Protein AF-A0A2A4XXM1-F1 (afdb_monomer_lite)

pLDDT: mean 84.95, std 14.77, range [42.22, 97.69]

Secondary structure (DSSP, 8-state):
--HHHHHHHHHHHHTTS-------HHHHHHHHHHHHGGG-SSHHHHHHHHHHHHHT--TTHHHHHHHHHTT-EEEETTT--EEEEEEETTEEEEEETTT--EEEEE-GGGEEE----HHHHHHHHHHHHHHHHT-SSHHHHHHHHHHHHHH--GGGHHHHHHHHHH---HHHHHHHHHHHHHHHHTS-S-HHHHHHHHHH-

Sequence (201 aa):
MSLFRNFLTIISMVLALFSAPSLSMADEAELTSLVADLNQKSFNKKGKAVDALVASGDPRVAVIISALSDSNLYIRKSDKKIFITQKGGDGLLLTDAVTGADAGTAAKKALTKIKTNNKLRRKLSAVLGKLTLLNEDDEIRLSAANAVLKSQDQSALETLEQALEQEQNPKIKTVMQTAMAALLVNSDRPIDDKLTALVVA

Structure (mmCIF, N/CA/C/O backbone):
data_AF-A0A2A4XXM1-F1
#
_entry.id   AF-A0A2A4XXM1-F1
#
loop_
_atom_site.group_PDB
_atom_site.id
_atom_site.type_symbol
_atom_site.label_atom_id
_atom_site.label_alt_id
_atom_site.label_comp_id
_atom_site.label_asym_id
_atom_site.label_entity_id
_atom_site.label_seq_id
_atom_site.pdbx_PDB_ins_code
_atom_site.Cartn_x
_atom_site.Cartn_y
_atom_site.Cartn_z
_atom_site.occupancy
_atom_site.B_iso_or_equiv
_atom_site.auth_seq_id
_atom_site.auth_comp_id
_atom_site.auth_asym_id
_atom_site.auth_atom_id
_atom_site.pdbx_PDB_model_num
ATOM 1 N N . MET A 1 1 ? -7.480 -63.119 -2.285 1.00 55.09 1 MET A N 1
ATOM 2 C CA . MET A 1 1 ? -6.578 -62.286 -1.450 1.00 55.09 1 MET A CA 1
ATOM 3 C C . MET A 1 1 ? -5.852 -61.155 -2.198 1.00 55.09 1 MET A C 1
ATOM 5 O O . MET A 1 1 ? -5.268 -60.316 -1.531 1.00 55.09 1 MET A O 1
ATOM 9 N N . SER A 1 2 ? -5.907 -61.056 -3.538 1.00 48.66 2 SER A N 1
ATOM 10 C CA . SER A 1 2 ? -5.292 -59.932 -4.284 1.00 48.66 2 SER A CA 1
ATOM 11 C C . SER A 1 2 ? -6.212 -58.703 -4.434 1.00 48.66 2 SER A C 1
ATOM 13 O O . SER A 1 2 ? -5.724 -57.579 -4.403 1.00 48.66 2 SER A O 1
ATOM 15 N N . LEU A 1 3 ? -7.538 -58.887 -4.487 1.00 51.59 3 LEU A N 1
ATOM 16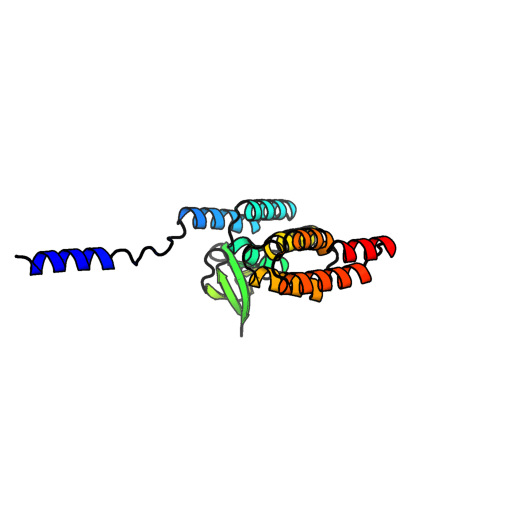 C CA . LEU A 1 3 ? -8.502 -57.782 -4.638 1.00 51.59 3 LEU A CA 1
ATOM 17 C C . LEU A 1 3 ? -8.590 -56.874 -3.394 1.00 51.59 3 LEU A C 1
ATOM 19 O O . LEU A 1 3 ? -8.739 -55.664 -3.520 1.00 51.59 3 LEU A O 1
ATOM 23 N N . PHE A 1 4 ? -8.401 -57.433 -2.194 1.00 49.97 4 PHE A N 1
ATOM 24 C CA . PHE A 1 4 ? -8.408 -56.674 -0.933 1.00 49.97 4 PHE A CA 1
ATOM 25 C C . PHE A 1 4 ? -7.146 -55.807 -0.754 1.00 49.97 4 PHE A C 1
ATOM 27 O O . PHE A 1 4 ? -7.184 -54.765 -0.107 1.00 49.97 4 PHE A O 1
ATOM 34 N N . ARG A 1 5 ? -6.026 -56.209 -1.374 1.00 49.88 5 ARG A N 1
ATOM 35 C CA . ARG A 1 5 ? -4.742 -55.489 -1.322 1.00 49.88 5 ARG A CA 1
ATOM 36 C C . ARG A 1 5 ? -4.709 -54.289 -2.277 1.00 49.88 5 ARG A C 1
ATOM 38 O O . ARG A 1 5 ? -4.091 -53.273 -1.965 1.00 49.88 5 ARG A O 1
ATOM 45 N N . ASN A 1 6 ? -5.445 -54.380 -3.385 1.00 46.59 6 ASN A N 1
ATOM 46 C CA . ASN A 1 6 ? -5.647 -53.272 -4.322 1.00 46.59 6 ASN A CA 1
ATOM 47 C C . ASN A 1 6 ? -6.665 -52.244 -3.796 1.00 46.59 6 ASN A C 1
ATOM 49 O O . ASN A 1 6 ? -6.561 -51.062 -4.101 1.00 46.59 6 ASN A O 1
ATOM 53 N N . PHE A 1 7 ? -7.615 -52.664 -2.954 1.00 48.59 7 PHE A N 1
ATOM 54 C CA . PHE A 1 7 ? -8.561 -51.743 -2.315 1.00 48.59 7 PHE A CA 1
ATOM 55 C C . PHE A 1 7 ? -7.890 -50.881 -1.228 1.00 48.59 7 PHE A C 1
ATOM 57 O O . PHE A 1 7 ? -8.177 -49.693 -1.105 1.00 48.59 7 PHE A O 1
ATOM 64 N N . LEU A 1 8 ? -6.924 -51.449 -0.495 1.00 47.50 8 LEU A N 1
ATOM 65 C CA . LEU A 1 8 ? -6.172 -50.735 0.545 1.00 47.50 8 LEU A CA 1
ATOM 66 C C . LEU A 1 8 ? -5.188 -49.692 -0.025 1.00 47.50 8 LEU A C 1
ATOM 68 O O . LEU A 1 8 ? -4.912 -48.682 0.617 1.00 47.50 8 LEU A O 1
ATOM 72 N N . THR A 1 9 ? -4.684 -49.903 -1.244 1.00 51.34 9 THR A N 1
ATOM 73 C CA . THR A 1 9 ? -3.755 -48.976 -1.918 1.00 51.34 9 THR A CA 1
ATOM 74 C C . THR A 1 9 ? -4.467 -47.775 -2.547 1.00 51.34 9 THR A C 1
ATOM 76 O O . THR A 1 9 ? -3.906 -46.683 -2.556 1.00 51.34 9 THR A O 1
ATOM 79 N N . ILE A 1 10 ? -5.725 -47.922 -2.976 1.00 51.53 10 ILE A N 1
ATOM 80 C CA . ILE A 1 10 ? -6.521 -46.809 -3.529 1.00 51.53 10 ILE A CA 1
ATOM 81 C C . ILE A 1 10 ? -6.976 -45.838 -2.422 1.00 51.53 10 ILE A C 1
ATOM 83 O O . ILE A 1 10 ? -6.979 -44.627 -2.634 1.00 51.53 10 ILE A O 1
ATOM 87 N N . ILE A 1 11 ? -7.258 -46.328 -1.208 1.00 52.44 11 ILE A N 1
ATOM 88 C CA . ILE A 1 11 ? -7.611 -45.467 -0.060 1.00 52.44 11 ILE A CA 1
ATOM 89 C C . ILE A 1 11 ? -6.413 -44.611 0.399 1.00 52.44 11 ILE A C 1
ATOM 91 O O . ILE A 1 11 ? -6.597 -43.470 0.821 1.00 52.44 11 ILE A O 1
ATOM 95 N N . SER A 1 12 ? -5.179 -45.101 0.236 1.00 48.91 12 SER A N 1
ATOM 96 C CA . SER A 1 12 ? -3.961 -44.344 0.567 1.00 48.91 12 SER A CA 1
ATOM 97 C C . SER A 1 12 ? -3.641 -43.211 -0.420 1.00 48.91 12 SER A C 1
ATOM 99 O O . SER A 1 12 ? -2.870 -42.321 -0.071 1.00 48.91 12 SER A O 1
ATOM 101 N N . MET A 1 13 ? -4.204 -43.221 -1.634 1.00 45.97 13 MET A N 1
ATOM 102 C CA . MET A 1 13 ? -3.907 -42.221 -2.671 1.00 45.97 13 MET A CA 1
ATOM 103 C C . MET A 1 13 ? -4.911 -41.055 -2.689 1.00 45.97 13 MET A C 1
ATOM 105 O O . MET A 1 13 ? -4.597 -39.982 -3.196 1.00 45.97 13 MET A O 1
ATOM 109 N N . VAL A 1 14 ? -6.088 -41.221 -2.076 1.00 50.56 14 VAL A N 1
ATOM 110 C CA . VAL A 1 14 ? -7.106 -40.155 -1.967 1.00 50.56 14 VAL A CA 1
ATOM 111 C C . VAL A 1 14 ? -6.872 -39.255 -0.743 1.00 50.56 14 VAL A C 1
ATOM 113 O O . VAL A 1 14 ? -7.295 -38.102 -0.736 1.00 50.56 14 VAL A O 1
ATOM 116 N N . LEU A 1 15 ? -6.123 -39.719 0.265 1.00 46.97 15 LEU A N 1
ATOM 117 C CA . LEU A 1 15 ? -5.823 -38.926 1.467 1.00 46.97 15 LEU A CA 1
ATOM 118 C C . LEU A 1 15 ? -4.660 -37.926 1.294 1.00 46.97 15 LEU A C 1
ATOM 120 O O . LEU A 1 15 ? -4.412 -37.122 2.186 1.00 46.97 15 LEU A O 1
ATOM 124 N N . ALA A 1 16 ? -3.969 -37.943 0.150 1.00 47.78 16 ALA A N 1
ATOM 125 C CA . ALA A 1 16 ? -2.851 -37.040 -0.145 1.00 47.78 16 ALA A CA 1
ATOM 126 C C . ALA A 1 16 ? -3.262 -35.747 -0.883 1.00 47.78 16 ALA A C 1
ATOM 128 O O . ALA A 1 16 ? -2.411 -34.898 -1.131 1.00 47.78 16 ALA A O 1
ATOM 129 N N . LEU A 1 17 ? -4.545 -35.570 -1.233 1.00 46.97 17 LEU A N 1
ATOM 130 C CA . LEU A 1 17 ? -5.024 -34.397 -1.987 1.00 46.97 17 LEU A CA 1
ATOM 131 C C . LEU A 1 17 ? -5.672 -33.292 -1.128 1.00 46.97 17 LEU A C 1
ATOM 133 O O . LEU A 1 17 ? -6.162 -32.311 -1.676 1.00 46.97 17 LEU A O 1
ATOM 137 N N . PHE A 1 18 ? -5.639 -33.404 0.204 1.00 45.56 18 PHE A N 1
ATOM 138 C CA . PHE A 1 18 ? -6.144 -32.368 1.121 1.00 45.56 18 PHE A CA 1
ATOM 139 C C . PHE A 1 18 ? -5.046 -31.683 1.948 1.00 45.56 18 PHE A C 1
ATOM 141 O O . PHE A 1 18 ? -5.310 -31.145 3.020 1.00 45.56 18 PHE A O 1
ATOM 148 N N . SER A 1 19 ? -3.815 -31.621 1.438 1.00 42.22 19 SER A N 1
ATOM 149 C CA . SER A 1 19 ? -2.849 -30.621 1.905 1.00 42.22 19 SER A CA 1
ATOM 150 C C . SER A 1 19 ? -3.171 -29.275 1.257 1.00 42.22 19 SER A C 1
ATOM 152 O O . SER A 1 19 ? -2.446 -28.793 0.391 1.00 42.22 19 SER A O 1
ATOM 154 N N . ALA A 1 20 ? -4.287 -28.665 1.663 1.00 49.38 20 ALA A N 1
ATOM 155 C CA . ALA A 1 20 ? -4.403 -27.219 1.536 1.00 49.38 20 ALA A CA 1
ATOM 156 C C . ALA A 1 20 ? -3.233 -26.607 2.328 1.00 49.38 20 ALA A C 1
ATOM 158 O O . ALA A 1 20 ? -2.938 -27.109 3.418 1.00 49.38 20 ALA A O 1
ATOM 159 N N . PRO A 1 21 ? -2.547 -25.571 1.818 1.00 46.44 21 PRO A N 1
ATOM 160 C CA . PRO A 1 21 ? -1.566 -24.853 2.612 1.00 46.44 21 PRO A CA 1
ATOM 161 C C . PRO A 1 21 ? -2.308 -24.280 3.818 1.00 46.44 21 PRO A C 1
ATOM 163 O O . PRO A 1 21 ? -3.069 -23.320 3.709 1.00 46.44 21 PRO A O 1
ATOM 166 N N . SER A 1 22 ? -2.147 -24.920 4.971 1.00 47.81 22 SER A N 1
ATOM 167 C CA . SER A 1 22 ? -2.540 -24.348 6.242 1.00 47.81 22 SER A CA 1
ATOM 168 C C . SER A 1 22 ? -1.630 -23.145 6.445 1.00 47.81 22 SER A C 1
ATOM 170 O O . SER A 1 22 ? -0.495 -23.312 6.891 1.00 47.81 22 SER A O 1
ATOM 172 N N . LEU A 1 23 ? -2.104 -21.955 6.060 1.00 55.12 23 LEU A N 1
ATOM 173 C CA . LEU A 1 23 ? -1.562 -20.702 6.578 1.00 55.12 23 LEU A CA 1
ATOM 174 C C . LEU A 1 23 ? -1.447 -20.889 8.089 1.00 55.12 23 LEU A C 1
ATOM 176 O O . LEU A 1 23 ? -2.423 -21.250 8.754 1.00 55.12 23 LEU A O 1
ATOM 180 N N . SER A 1 24 ? -0.222 -20.794 8.595 1.00 62.88 24 SER A N 1
ATOM 181 C CA . SER A 1 24 ? 0.064 -21.145 9.974 1.00 62.88 24 SER A CA 1
ATOM 182 C C . SER A 1 24 ? -0.752 -20.214 10.875 1.00 62.88 24 SER A C 1
ATOM 184 O O . SER A 1 24 ? -0.781 -18.998 10.681 1.00 62.88 24 SER A O 1
ATOM 186 N N . MET A 1 25 ? -1.439 -20.770 11.878 1.00 66.50 25 MET A N 1
ATOM 187 C CA . MET A 1 25 ? -2.157 -19.961 12.874 1.00 66.50 25 MET A CA 1
ATOM 188 C C . MET A 1 25 ? -1.213 -18.982 13.597 1.00 66.50 25 MET A C 1
ATOM 190 O O . MET A 1 25 ? -1.669 -17.968 14.124 1.00 66.50 25 MET A O 1
ATOM 194 N N . ALA A 1 26 ? 0.096 -19.270 13.619 1.00 68.44 26 ALA A N 1
ATOM 195 C CA . ALA A 1 26 ? 1.104 -18.375 14.174 1.00 68.44 26 ALA A CA 1
ATOM 196 C C . ALA A 1 26 ? 1.321 -17.134 13.288 1.00 68.44 26 ALA A C 1
ATOM 198 O O . ALA A 1 26 ? 1.404 -16.031 13.825 1.00 68.44 26 ALA A O 1
ATOM 199 N N . ASP A 1 27 ? 1.298 -17.287 11.962 1.00 79.88 27 ASP A N 1
ATOM 200 C CA . ASP A 1 27 ? 1.501 -16.188 11.005 1.00 79.88 27 ASP A CA 1
ATOM 201 C C . ASP A 1 27 ? 0.327 -15.197 11.069 1.00 79.88 27 ASP A C 1
ATOM 203 O O . ASP A 1 27 ? 0.498 -13.979 11.024 1.00 79.88 27 ASP A O 1
ATOM 207 N N . GLU A 1 28 ? -0.898 -15.709 11.236 1.00 86.38 28 GLU A N 1
ATOM 208 C CA . GLU A 1 28 ? -2.083 -14.870 11.429 1.00 86.38 28 GLU A CA 1
ATOM 209 C C . GLU A 1 28 ? -2.056 -14.126 12.770 1.00 86.38 28 GLU A C 1
ATOM 211 O O . GLU A 1 28 ? -2.404 -12.943 12.827 1.00 86.38 28 GLU A O 1
ATOM 216 N N . ALA A 1 29 ? -1.633 -14.787 13.852 1.00 88.56 29 ALA A N 1
ATOM 217 C CA . ALA A 1 29 ? -1.521 -14.158 15.165 1.00 88.56 29 ALA A CA 1
ATOM 218 C C . ALA A 1 29 ? -0.471 -13.034 15.169 1.00 88.56 29 ALA A C 1
ATOM 220 O O . ALA A 1 29 ? -0.719 -11.954 15.718 1.00 88.56 29 ALA A O 1
ATOM 221 N N . GLU A 1 30 ? 0.668 -13.256 14.512 1.00 91.06 30 GLU A N 1
ATOM 222 C CA . GLU A 1 30 ? 1.707 -12.244 14.337 1.00 91.06 30 GLU A CA 1
ATOM 223 C C . GLU A 1 30 ? 1.200 -11.061 13.505 1.00 91.06 30 GLU A C 1
ATOM 225 O O . GLU A 1 30 ? 1.258 -9.917 13.970 1.00 91.06 30 GLU A O 1
ATOM 230 N N . LEU A 1 31 ? 0.610 -11.317 12.329 1.00 92.94 31 LEU A N 1
ATOM 231 C CA . LEU A 1 31 ? 0.041 -10.253 11.498 1.00 92.94 31 LEU A CA 1
ATOM 232 C C . LEU A 1 31 ? -1.045 -9.476 12.251 1.00 92.94 31 LEU A C 1
ATOM 234 O O . LEU A 1 31 ? -1.090 -8.249 12.174 1.00 92.94 31 LEU A O 1
ATOM 238 N N . THR A 1 32 ? -1.891 -10.158 13.025 1.00 93.75 32 THR A N 1
ATOM 239 C CA . THR A 1 32 ? -2.914 -9.514 13.863 1.00 93.75 32 THR A CA 1
ATOM 240 C C . THR A 1 32 ? -2.289 -8.526 14.841 1.00 93.75 32 THR A C 1
ATOM 242 O O . THR A 1 32 ? -2.775 -7.399 14.975 1.00 93.75 32 THR A O 1
ATOM 245 N N . SER A 1 33 ? -1.195 -8.920 15.498 1.00 93.44 33 SER A N 1
ATOM 246 C CA . SER A 1 33 ? -0.460 -8.047 16.414 1.00 93.44 33 SER A CA 1
ATOM 247 C C . SER A 1 33 ? 0.125 -6.832 15.686 1.00 93.44 33 SER A C 1
ATOM 249 O O . SER A 1 33 ? -0.059 -5.697 16.129 1.00 93.44 33 SER A O 1
ATOM 251 N N . LEU A 1 34 ? 0.769 -7.043 14.534 1.00 94.50 34 LEU A N 1
ATOM 252 C CA . LEU A 1 34 ? 1.363 -5.966 13.734 1.00 94.50 34 LEU A CA 1
ATOM 253 C C . LEU A 1 34 ? 0.310 -4.986 13.194 1.00 94.50 34 LEU A C 1
ATOM 255 O O . LEU A 1 34 ? 0.500 -3.767 13.224 1.00 94.50 34 LEU A O 1
ATOM 259 N N . VAL A 1 35 ? -0.834 -5.495 12.734 1.00 95.31 35 VAL A N 1
ATOM 260 C CA . VAL A 1 35 ? -1.949 -4.673 12.250 1.00 95.31 35 VAL A CA 1
ATOM 261 C C . VAL A 1 35 ? -2.546 -3.855 13.392 1.00 95.31 35 VAL A C 1
ATOM 263 O O . VAL A 1 35 ? -2.824 -2.667 13.207 1.00 95.31 35 VAL A O 1
ATOM 266 N N . ALA A 1 36 ? -2.687 -4.430 14.591 1.00 94.25 36 ALA A N 1
ATOM 267 C CA . ALA A 1 36 ? -3.183 -3.713 15.767 1.00 94.25 36 ALA A CA 1
ATOM 268 C C . ALA A 1 36 ? -2.328 -2.478 16.116 1.00 94.25 36 ALA A C 1
ATOM 270 O O . ALA A 1 36 ? -2.870 -1.445 16.534 1.00 94.25 36 ALA A O 1
ATOM 271 N N . ASP A 1 37 ? -1.019 -2.519 15.850 1.00 94.81 37 ASP A N 1
ATOM 272 C CA . ASP A 1 37 ? -0.103 -1.390 16.045 1.00 94.81 37 ASP A CA 1
ATOM 273 C C . ASP A 1 37 ? -0.330 -0.205 15.085 1.00 94.81 37 ASP A C 1
ATOM 275 O O . ASP A 1 37 ? 0.201 0.894 15.284 1.00 94.81 37 ASP A O 1
ATOM 279 N N . LEU A 1 38 ? -1.217 -0.325 14.095 1.00 94.25 38 LEU A N 1
ATOM 280 C CA . LEU A 1 38 ? -1.683 0.832 13.321 1.00 94.25 38 LEU A CA 1
ATOM 281 C C . LEU A 1 38 ? -2.617 1.755 14.132 1.00 94.25 38 LEU A C 1
ATOM 283 O O . LEU A 1 38 ? -2.801 2.929 13.779 1.00 94.25 38 LEU A O 1
ATOM 287 N N . ASN A 1 39 ? -3.160 1.284 15.262 1.00 92.56 39 ASN A N 1
ATOM 288 C CA . ASN A 1 39 ? -4.011 2.056 16.178 1.00 92.56 39 ASN A CA 1
ATOM 289 C C . ASN A 1 39 ? -3.224 2.954 17.163 1.00 92.56 39 ASN A C 1
ATOM 291 O O . ASN A 1 39 ? -3.731 3.413 18.188 1.00 92.56 39 ASN A O 1
ATOM 295 N N . GLN A 1 40 ? -1.957 3.246 16.885 1.00 93.12 40 GLN A N 1
ATOM 296 C CA . GLN A 1 40 ? -1.158 4.085 17.777 1.00 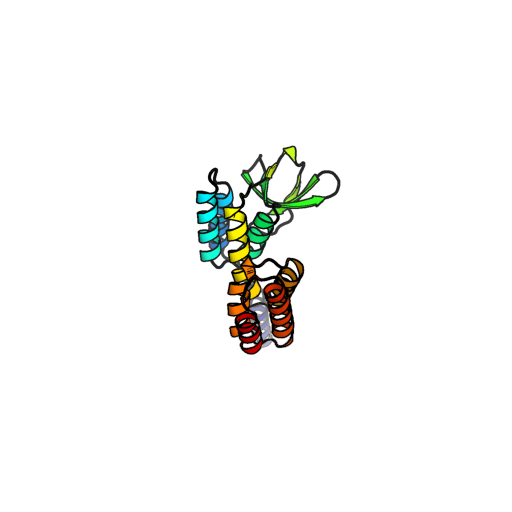93.12 40 GLN A CA 1
ATOM 297 C C . GLN A 1 40 ? -1.606 5.556 17.734 1.00 93.12 40 GLN A C 1
ATOM 299 O O . GLN A 1 40 ? -1.954 6.098 16.685 1.00 93.12 40 GLN A O 1
ATOM 304 N N . LYS A 1 41 ? -1.554 6.259 18.874 1.00 89.56 41 LYS A N 1
ATOM 305 C CA . LYS A 1 41 ? -1.962 7.681 18.948 1.00 89.56 41 LYS A CA 1
ATOM 306 C C . LYS A 1 41 ? -1.051 8.610 18.137 1.00 89.56 41 LYS A C 1
ATOM 308 O O . LYS A 1 41 ? -1.515 9.597 17.575 1.00 89.56 41 LYS A O 1
ATOM 313 N N . SER A 1 42 ? 0.246 8.307 18.090 1.00 95.06 42 SER A N 1
ATOM 314 C CA . SER A 1 42 ? 1.254 9.131 17.414 1.00 95.06 42 SER A CA 1
ATOM 315 C C . SER A 1 42 ? 1.506 8.651 15.988 1.00 95.06 42 SER A C 1
ATOM 317 O O . SER A 1 42 ? 1.741 7.465 15.764 1.00 95.06 42 SER A O 1
ATOM 319 N N . PHE A 1 43 ? 1.561 9.584 15.033 1.00 94.50 43 PHE A N 1
ATOM 320 C CA . PHE A 1 43 ? 1.920 9.285 13.643 1.00 94.50 43 PHE A CA 1
ATOM 321 C C . PHE A 1 43 ? 3.334 8.705 13.501 1.00 94.50 43 PHE A C 1
ATOM 323 O O . PHE A 1 43 ? 3.556 7.883 12.619 1.00 94.50 43 PHE A O 1
ATOM 330 N N . ASN A 1 44 ? 4.270 9.067 14.388 1.00 93.94 44 ASN A N 1
ATOM 331 C CA . ASN A 1 44 ? 5.611 8.472 14.390 1.00 93.94 44 ASN A CA 1
ATOM 332 C C . ASN A 1 44 ? 5.560 6.991 14.788 1.00 93.94 44 ASN A C 1
ATOM 334 O O . ASN A 1 44 ? 6.243 6.175 14.179 1.00 93.94 44 ASN A O 1
ATOM 338 N N . LYS A 1 45 ? 4.722 6.630 15.772 1.00 95.81 45 LYS A N 1
ATOM 339 C CA . LYS A 1 45 ? 4.528 5.228 16.172 1.00 95.81 45 LYS A CA 1
ATOM 340 C C . LYS A 1 45 ? 3.845 4.418 15.070 1.00 95.81 45 LYS A C 1
ATOM 342 O O . LYS A 1 45 ? 4.320 3.338 14.756 1.00 95.81 45 LYS A O 1
ATOM 347 N N . LYS A 1 46 ? 2.823 4.977 14.408 1.00 95.75 46 LYS A N 1
ATOM 348 C CA . LYS A 1 46 ? 2.227 4.350 13.214 1.00 95.75 46 LYS A CA 1
ATOM 349 C C . LYS A 1 46 ? 3.250 4.144 12.103 1.00 95.75 46 LYS A C 1
ATOM 351 O O . LYS A 1 46 ? 3.251 3.108 11.463 1.00 95.75 46 LYS A O 1
ATOM 356 N N . GLY A 1 47 ? 4.144 5.112 11.897 1.00 94.94 47 GLY A N 1
ATOM 357 C CA . GLY A 1 47 ? 5.236 4.979 10.938 1.00 94.94 47 GLY A CA 1
ATOM 358 C C . GLY A 1 47 ? 6.154 3.792 11.236 1.00 94.94 47 GLY A C 1
ATOM 359 O O . GLY A 1 47 ? 6.583 3.150 10.289 1.00 94.94 47 GLY A O 1
ATOM 360 N N . LYS A 1 48 ? 6.421 3.486 12.514 1.00 95.81 48 LYS A N 1
ATOM 361 C CA . LYS A 1 48 ? 7.175 2.286 12.920 1.00 95.81 48 LYS A CA 1
ATOM 362 C C . LYS A 1 48 ? 6.364 0.999 12.747 1.00 95.81 48 LYS A C 1
ATOM 364 O O . LYS A 1 48 ? 6.921 -0.007 12.340 1.00 95.81 48 LYS A O 1
ATOM 369 N N . ALA A 1 49 ? 5.059 1.041 13.016 1.00 95.88 49 ALA A N 1
ATOM 370 C CA . ALA A 1 49 ? 4.167 -0.093 12.772 1.00 95.88 49 ALA A CA 1
ATOM 371 C C . ALA A 1 49 ? 4.118 -0.466 11.281 1.00 95.88 49 ALA A C 1
ATOM 373 O O . ALA A 1 49 ? 4.152 -1.638 10.936 1.00 95.88 49 ALA A O 1
ATOM 374 N N . VAL A 1 50 ? 4.122 0.536 10.393 1.00 95.56 50 VAL A N 1
ATOM 375 C CA . VAL A 1 50 ? 4.253 0.320 8.944 1.00 95.56 50 VAL A CA 1
ATOM 376 C C . VAL A 1 50 ? 5.581 -0.358 8.604 1.00 95.56 50 VAL A C 1
ATOM 378 O O . VAL A 1 50 ? 5.573 -1.291 7.817 1.00 95.56 50 VAL A O 1
ATOM 381 N N . ASP A 1 51 ? 6.702 0.058 9.206 1.00 94.44 51 ASP A N 1
ATOM 382 C CA . ASP A 1 51 ? 7.996 -0.606 8.965 1.00 94.44 51 ASP A CA 1
ATOM 383 C C . ASP A 1 51 ? 7.967 -2.074 9.393 1.00 94.44 51 ASP A C 1
ATOM 385 O O . ASP A 1 51 ? 8.445 -2.933 8.662 1.00 94.44 51 ASP A O 1
ATOM 389 N N . ALA A 1 52 ? 7.381 -2.360 10.558 1.00 95.38 52 ALA A N 1
ATOM 390 C CA . ALA A 1 52 ? 7.270 -3.718 11.077 1.00 95.38 52 ALA A CA 1
ATOM 391 C C . ALA A 1 52 ? 6.371 -4.602 10.196 1.00 95.38 52 ALA A C 1
ATOM 393 O O . ALA A 1 52 ? 6.727 -5.741 9.921 1.00 95.38 52 ALA A O 1
ATOM 394 N N . LEU A 1 53 ? 5.253 -4.061 9.696 1.00 94.81 53 LEU A N 1
ATOM 395 C CA . LEU A 1 53 ? 4.398 -4.749 8.725 1.00 94.81 53 LEU A CA 1
ATOM 396 C C . LEU A 1 53 ? 5.149 -5.063 7.430 1.00 94.81 53 LEU A C 1
ATOM 398 O O . LEU A 1 53 ? 5.057 -6.166 6.920 1.00 94.81 53 LEU A O 1
ATOM 402 N N . VAL A 1 54 ? 5.914 -4.116 6.889 1.00 91.31 54 VAL A N 1
ATOM 403 C CA . VAL A 1 54 ? 6.696 -4.362 5.666 1.00 91.31 54 VAL A CA 1
ATOM 404 C C . VAL A 1 54 ? 7.775 -5.414 5.905 1.00 91.31 54 VAL A C 1
ATOM 406 O O . VAL A 1 54 ? 8.007 -6.261 5.048 1.00 91.31 54 VAL A O 1
ATOM 409 N N . ALA A 1 55 ? 8.423 -5.371 7.069 1.00 90.75 55 ALA A N 1
ATOM 410 C CA . ALA A 1 55 ? 9.475 -6.308 7.436 1.00 90.75 55 ALA A CA 1
ATOM 411 C C . ALA A 1 55 ? 8.970 -7.743 7.646 1.00 90.75 55 ALA A C 1
ATOM 413 O O . ALA A 1 55 ? 9.779 -8.662 7.546 1.00 90.75 55 ALA A O 1
ATOM 414 N N . SER A 1 56 ? 7.672 -7.952 7.905 1.00 90.69 56 SER A N 1
ATOM 415 C CA . SER A 1 56 ? 7.115 -9.305 8.026 1.00 90.69 56 SER A CA 1
ATOM 416 C C . SER A 1 56 ? 7.079 -10.052 6.692 1.00 90.69 56 SER A C 1
ATOM 418 O O . SER A 1 56 ? 6.986 -11.274 6.686 1.00 90.69 56 SER A O 1
ATOM 420 N N . GLY A 1 57 ? 7.127 -9.333 5.563 1.00 85.44 57 GLY A N 1
ATOM 421 C CA . GLY A 1 57 ? 7.051 -9.927 4.227 1.00 85.44 57 GLY A CA 1
ATOM 422 C C . GLY A 1 57 ? 5.698 -10.567 3.898 1.00 85.44 57 GLY A C 1
ATOM 423 O O . GLY A 1 57 ? 5.580 -11.236 2.876 1.00 85.44 57 GLY A O 1
ATOM 424 N N . ASP A 1 58 ? 4.673 -10.372 4.735 1.00 88.31 58 ASP A N 1
ATOM 425 C CA . ASP A 1 58 ? 3.365 -10.987 4.516 1.00 88.31 58 ASP A CA 1
ATOM 426 C C . ASP A 1 58 ? 2.679 -10.357 3.285 1.00 88.31 58 ASP A C 1
ATOM 428 O O . ASP A 1 58 ? 2.528 -9.130 3.221 1.00 88.31 58 ASP A O 1
ATOM 432 N N . PRO A 1 59 ? 2.218 -11.159 2.306 1.00 84.00 59 PRO A N 1
ATOM 433 C CA . PRO A 1 59 ? 1.642 -10.646 1.062 1.00 84.00 59 PRO A CA 1
ATOM 434 C C . PRO A 1 59 ? 0.386 -9.786 1.280 1.00 84.00 59 PRO A C 1
ATOM 436 O O . PRO A 1 59 ? 0.077 -8.910 0.469 1.00 84.00 59 PRO A O 1
ATOM 439 N N . ARG A 1 60 ? -0.328 -9.962 2.400 1.00 88.50 60 ARG A N 1
ATOM 440 C CA . ARG A 1 60 ? -1.526 -9.178 2.751 1.00 88.50 60 ARG A CA 1
ATOM 441 C C . ARG A 1 60 ? -1.191 -7.737 3.135 1.00 88.50 60 ARG A C 1
ATOM 443 O O . ARG A 1 60 ? -2.060 -6.861 3.075 1.00 88.50 60 ARG A O 1
ATOM 450 N N . VAL A 1 61 ? 0.062 -7.455 3.499 1.00 92.31 61 VAL A N 1
ATOM 451 C CA . VAL A 1 61 ? 0.511 -6.127 3.943 1.00 92.31 61 VAL A CA 1
ATOM 452 C C . VAL A 1 61 ? 0.278 -5.075 2.866 1.00 92.31 61 VAL A C 1
ATOM 454 O O . VAL A 1 61 ? -0.180 -3.981 3.192 1.00 92.31 61 VAL A O 1
ATOM 457 N N . ALA A 1 62 ? 0.504 -5.391 1.588 1.00 89.56 62 ALA A N 1
ATOM 458 C CA . ALA A 1 62 ? 0.284 -4.442 0.495 1.00 89.56 62 ALA A CA 1
ATOM 459 C C . ALA A 1 62 ? -1.160 -3.905 0.481 1.00 89.56 62 ALA A C 1
ATOM 461 O O . ALA A 1 62 ? -1.380 -2.693 0.409 1.00 89.56 62 ALA A O 1
ATOM 462 N N . VAL A 1 63 ? -2.144 -4.793 0.655 1.00 90.88 63 VAL A N 1
ATOM 463 C CA . VAL A 1 63 ? -3.572 -4.440 0.699 1.00 90.88 63 VAL A CA 1
ATOM 464 C C . VAL A 1 63 ? -3.892 -3.581 1.929 1.00 90.88 63 VAL A C 1
ATOM 466 O O . VAL A 1 63 ? -4.590 -2.571 1.822 1.00 90.88 63 VAL A O 1
ATOM 469 N N . ILE A 1 64 ? -3.332 -3.921 3.094 1.00 94.88 64 ILE A N 1
ATOM 470 C CA . ILE A 1 64 ? -3.526 -3.159 4.339 1.00 94.88 64 ILE A CA 1
ATOM 471 C C . ILE A 1 64 ? -2.937 -1.744 4.225 1.00 94.88 64 ILE A C 1
ATOM 473 O O . ILE A 1 64 ? -3.593 -0.758 4.580 1.00 94.88 64 ILE A O 1
ATOM 477 N N . ILE A 1 65 ? -1.701 -1.621 3.731 1.00 94.19 65 ILE A N 1
ATOM 478 C CA . ILE A 1 65 ? -1.019 -0.332 3.563 1.00 94.19 65 ILE A CA 1
ATOM 479 C C . ILE A 1 65 ? -1.740 0.521 2.510 1.00 94.19 65 ILE A C 1
ATOM 481 O O . ILE A 1 65 ? -1.903 1.725 2.727 1.00 94.19 65 ILE A O 1
ATOM 485 N N . SER A 1 66 ? -2.245 -0.088 1.431 1.00 91.06 66 SER A N 1
ATOM 486 C CA . SER A 1 66 ? -3.056 0.589 0.409 1.00 91.06 66 SER A CA 1
ATOM 487 C C . SER A 1 66 ? -4.326 1.160 1.031 1.00 91.06 66 SER A C 1
ATOM 489 O O . SER A 1 66 ? -4.550 2.369 0.970 1.00 91.06 66 SER A O 1
ATOM 491 N N . ALA A 1 67 ? -5.082 0.348 1.771 1.00 94.06 67 ALA A N 1
ATOM 492 C CA . ALA A 1 67 ? -6.285 0.810 2.453 1.00 94.06 67 ALA A CA 1
ATOM 493 C C . ALA A 1 67 ? -6.005 1.907 3.501 1.00 94.06 67 ALA A C 1
ATOM 495 O O . ALA A 1 67 ? -6.833 2.799 3.713 1.00 94.06 67 ALA A O 1
ATOM 496 N N . LEU A 1 68 ? -4.842 1.889 4.160 1.00 95.19 68 LEU A N 1
ATOM 497 C CA . LEU A 1 68 ? -4.424 2.966 5.060 1.00 95.19 68 LEU A CA 1
ATOM 498 C C . LEU A 1 68 ? -4.084 4.259 4.301 1.00 95.19 68 LEU A C 1
ATOM 500 O O . LEU A 1 68 ? -4.467 5.346 4.753 1.00 95.19 68 LEU A O 1
ATOM 504 N N . SER A 1 69 ? -3.394 4.148 3.163 1.00 90.69 69 SER A N 1
ATOM 505 C CA . SER A 1 69 ? -3.075 5.271 2.272 1.00 90.69 69 SER A CA 1
ATOM 506 C C . SER A 1 69 ? -4.352 5.937 1.759 1.00 90.69 69 SER A C 1
ATOM 508 O O . SER A 1 69 ? -4.557 7.140 1.961 1.00 90.69 69 SER A O 1
ATOM 510 N N . ASP A 1 70 ? -5.287 5.114 1.280 1.00 89.81 70 ASP A N 1
ATOM 511 C CA . ASP A 1 70 ? -6.594 5.510 0.748 1.00 89.81 70 ASP A CA 1
ATOM 512 C C . ASP A 1 70 ? -7.589 5.910 1.829 1.00 89.81 70 ASP A C 1
ATOM 514 O O . ASP A 1 70 ? -8.733 6.277 1.553 1.00 89.81 70 ASP A O 1
ATOM 518 N N . SER A 1 71 ? -7.156 5.935 3.094 1.00 93.75 71 SER A N 1
ATOM 519 C CA . SER A 1 71 ? -7.975 6.468 4.171 1.00 93.75 71 SER A CA 1
ATOM 520 C C . SER A 1 71 ? -9.242 5.621 4.420 1.00 93.75 71 SER A C 1
ATOM 522 O O . SER A 1 71 ? -10.251 6.131 4.931 1.00 93.75 71 SER A O 1
ATOM 524 N N . ASN A 1 72 ? -9.144 4.329 4.101 1.00 95.88 72 ASN A N 1
ATOM 525 C CA . ASN A 1 72 ? -10.187 3.309 4.149 1.00 95.88 72 ASN A CA 1
ATOM 526 C C . ASN A 1 72 ? -10.007 2.308 5.302 1.00 95.88 72 ASN A C 1
ATOM 528 O O . ASN A 1 72 ? -10.860 1.442 5.472 1.00 95.88 72 ASN A O 1
ATOM 532 N N . LEU A 1 73 ? -8.965 2.447 6.132 1.00 96.81 73 LEU A N 1
ATOM 533 C CA . LEU A 1 73 ? -8.782 1.645 7.348 1.00 96.81 73 LEU A CA 1
ATOM 534 C C . LEU A 1 73 ? -9.544 2.231 8.551 1.00 96.81 73 LEU A C 1
ATOM 536 O O . LEU A 1 73 ? -9.359 3.398 8.929 1.00 96.81 73 LEU A O 1
ATOM 540 N N . TYR A 1 74 ? -10.377 1.410 9.190 1.00 97.31 74 TYR A N 1
ATOM 541 C CA . TYR A 1 74 ? -11.195 1.792 10.343 1.00 97.31 74 TYR A CA 1
ATOM 542 C C . TYR A 1 74 ? -11.117 0.760 11.459 1.00 97.31 74 TYR A C 1
ATOM 544 O O . TYR A 1 74 ? -10.873 -0.415 11.237 1.00 97.31 74 TYR A O 1
ATOM 552 N N . ILE A 1 75 ? -11.384 1.222 12.675 1.00 96.94 75 ILE A N 1
ATOM 553 C CA . ILE A 1 75 ? -11.426 0.411 13.885 1.00 96.94 75 ILE A CA 1
ATOM 554 C C . ILE A 1 75 ? -12.865 0.298 14.338 1.00 96.94 75 ILE A C 1
ATOM 556 O O . ILE A 1 75 ? -13.519 1.320 14.571 1.00 96.94 75 ILE A O 1
ATOM 560 N N . ARG A 1 76 ? -13.351 -0.923 14.527 1.00 96.44 76 ARG A N 1
ATOM 561 C CA . ARG A 1 76 ? -14.673 -1.143 15.104 1.00 96.44 76 ARG A CA 1
ATOM 562 C C . ARG A 1 76 ? -14.634 -0.937 16.614 1.00 96.44 76 ARG A C 1
ATOM 564 O O . ARG A 1 76 ? -13.757 -1.426 17.320 1.00 96.44 76 ARG A O 1
ATOM 571 N N . LYS A 1 77 ? -15.567 -0.138 17.139 1.00 95.75 77 LYS A N 1
ATOM 572 C CA . LYS A 1 77 ? -15.515 0.308 18.541 1.00 95.75 77 LYS A CA 1
ATOM 573 C C . LYS A 1 77 ? -15.754 -0.815 19.550 1.00 95.75 77 LYS A C 1
ATOM 575 O O . LYS A 1 77 ? -15.205 -0.695 20.648 1.00 95.75 77 LYS A O 1
ATOM 580 N N . SER A 1 78 ? -16.540 -1.832 19.188 1.00 94.69 78 SER A N 1
ATOM 581 C CA . SER A 1 78 ? -16.957 -2.932 20.067 1.00 94.69 78 SER A CA 1
ATOM 582 C C . SER A 1 78 ? -15.826 -3.900 20.403 1.00 94.69 78 SER A C 1
ATOM 584 O O . SER A 1 78 ? -15.697 -4.281 21.557 1.00 94.69 78 SER A O 1
ATOM 586 N N . ASP A 1 79 ? -14.991 -4.255 19.428 1.00 93.19 79 ASP A N 1
ATOM 587 C CA . ASP A 1 79 ? -13.953 -5.289 19.557 1.00 93.19 79 ASP A CA 1
ATOM 588 C C . ASP A 1 79 ? -12.540 -4.793 19.221 1.00 93.19 79 ASP A C 1
ATOM 590 O O . ASP A 1 79 ? -11.579 -5.546 19.319 1.00 93.19 79 ASP A O 1
ATOM 594 N N . LYS A 1 80 ? -12.400 -3.519 18.834 1.00 93.19 80 LYS A N 1
ATOM 595 C CA . LYS A 1 80 ? -11.130 -2.875 18.456 1.00 93.19 80 LYS A CA 1
ATOM 596 C C . LYS A 1 80 ? -10.421 -3.514 17.259 1.00 93.19 80 LYS A C 1
ATOM 598 O O . LYS A 1 80 ? -9.278 -3.151 16.991 1.00 93.19 80 LYS A O 1
ATOM 603 N N . LYS A 1 81 ? -11.102 -4.378 16.503 1.00 94.69 81 LYS A N 1
ATOM 604 C CA . LYS A 1 81 ? -10.570 -4.948 15.264 1.00 94.69 81 LYS A CA 1
ATOM 605 C C . 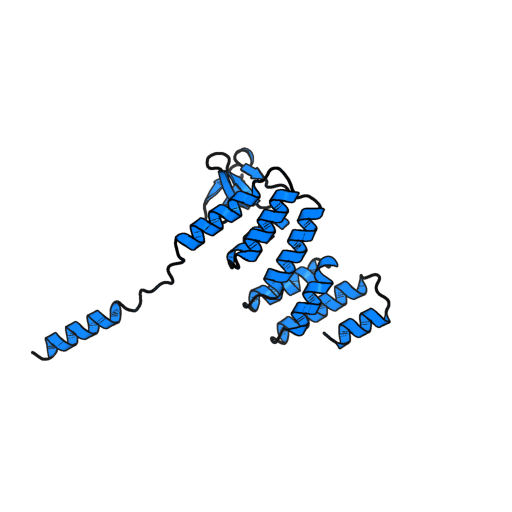LYS A 1 81 ? -10.485 -3.900 14.158 1.00 94.69 81 LYS A C 1
ATOM 607 O O . LYS A 1 81 ? -11.243 -2.921 14.147 1.00 94.69 81 LYS A O 1
ATOM 612 N N . ILE A 1 82 ? -9.543 -4.114 13.244 1.00 96.75 82 ILE A N 1
ATOM 613 C CA . ILE A 1 82 ? -9.259 -3.233 12.114 1.00 96.75 82 ILE A CA 1
ATOM 614 C C . ILE A 1 82 ? -9.883 -3.819 10.850 1.00 96.75 82 ILE A C 1
ATOM 616 O O . ILE A 1 82 ? -9.706 -4.993 10.543 1.00 96.75 82 ILE A O 1
ATOM 620 N N . PHE A 1 83 ? -10.595 -2.970 10.119 1.00 97.69 83 PHE A N 1
ATOM 621 C CA . PHE A 1 83 ? -11.312 -3.317 8.903 1.00 97.69 83 PHE A CA 1
ATOM 622 C C . PHE A 1 83 ? -10.908 -2.388 7.768 1.00 97.69 83 PHE A C 1
ATOM 624 O O . PHE A 1 83 ? -10.763 -1.172 7.955 1.00 97.69 83 PHE A O 1
ATOM 631 N N . ILE A 1 84 ? -10.785 -2.968 6.582 1.00 97.56 84 ILE A N 1
ATOM 632 C CA . ILE A 1 84 ? -10.814 -2.239 5.322 1.00 97.56 84 ILE A CA 1
ATOM 633 C C . ILE A 1 84 ?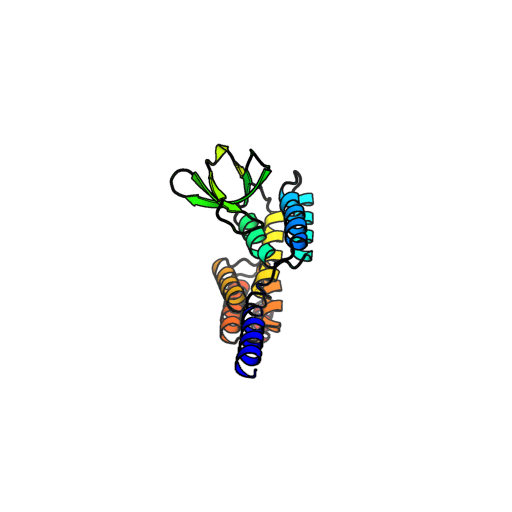 -12.280 -1.933 5.033 1.00 97.56 84 ILE A C 1
ATOM 635 O O . ILE A 1 84 ? -13.148 -2.787 5.206 1.00 97.56 84 ILE A O 1
ATOM 639 N N . THR A 1 85 ? -12.565 -0.693 4.648 1.00 96.62 85 THR A N 1
ATOM 640 C CA . THR A 1 85 ? -13.938 -0.234 4.447 1.00 96.62 85 THR A CA 1
ATOM 641 C C . THR A 1 85 ? -14.185 0.245 3.034 1.00 96.62 85 THR A C 1
ATOM 643 O O . THR A 1 85 ? -13.341 0.902 2.426 1.00 96.62 85 THR A O 1
ATOM 646 N N . GLN A 1 86 ? -15.386 -0.034 2.544 1.00 94.06 86 GLN A N 1
ATOM 647 C CA . GLN A 1 86 ? -15.907 0.506 1.296 1.00 94.06 86 GLN A CA 1
ATOM 648 C C . GLN A 1 86 ? -17.289 1.111 1.549 1.00 94.06 86 GLN A C 1
ATOM 650 O O . GLN A 1 86 ? -17.986 0.740 2.496 1.00 94.06 86 GLN A O 1
ATOM 655 N N . LYS A 1 87 ? -17.695 2.079 0.723 1.00 89.31 87 LYS A N 1
ATOM 656 C CA . LYS A 1 87 ? -19.057 2.626 0.795 1.00 89.31 87 LYS A CA 1
ATOM 657 C C . LYS A 1 87 ? -20.048 1.534 0.388 1.00 89.31 87 LYS A C 1
ATOM 659 O O . LYS A 1 87 ? -19.883 0.957 -0.680 1.00 89.31 87 LYS A O 1
ATOM 664 N N . GLY A 1 88 ? -21.087 1.301 1.187 1.00 77.31 88 GLY A N 1
ATOM 665 C CA . GLY A 1 88 ? -22.182 0.410 0.803 1.00 77.31 88 GLY A CA 1
ATOM 666 C C . GLY A 1 88 ? -23.502 0.893 1.375 1.00 77.31 88 GLY A C 1
ATOM 667 O O . GLY A 1 88 ? -23.593 1.076 2.583 1.00 77.31 88 GLY A O 1
ATOM 668 N N . GLY A 1 89 ? -24.501 1.103 0.510 1.00 78.75 89 GLY A N 1
ATOM 669 C CA . GLY A 1 89 ? -25.853 1.541 0.884 1.00 78.75 89 GLY A CA 1
ATOM 670 C C . GLY A 1 89 ? -25.864 2.584 2.008 1.00 78.75 89 GLY A C 1
ATOM 671 O O . GLY A 1 89 ? -25.308 3.673 1.862 1.00 78.75 89 GLY A O 1
ATOM 672 N N . ASP A 1 90 ? -26.429 2.194 3.153 1.00 80.12 90 ASP A N 1
ATOM 673 C CA . ASP A 1 90 ? -26.609 3.037 4.344 1.00 80.12 90 ASP A CA 1
ATOM 674 C C . ASP A 1 90 ? -25.421 3.021 5.336 1.00 80.12 90 ASP A C 1
ATOM 676 O O . ASP A 1 90 ? -25.498 3.575 6.439 1.00 80.12 90 ASP A O 1
ATOM 680 N N . GLY A 1 91 ? -24.297 2.388 4.987 1.00 89.31 91 GLY A N 1
ATOM 681 C CA . GLY A 1 91 ? -23.165 2.185 5.890 1.00 89.31 91 GLY A CA 1
ATOM 682 C C . GLY A 1 91 ? -21.810 1.988 5.208 1.00 89.31 91 GLY A C 1
ATOM 683 O O . GLY A 1 91 ? -21.531 2.482 4.114 1.00 89.31 91 GLY A O 1
ATOM 684 N N . LEU A 1 92 ? -20.914 1.317 5.929 1.00 94.12 92 LEU A N 1
ATOM 685 C CA . LEU A 1 92 ? -19.615 0.891 5.424 1.00 94.12 92 LEU A CA 1
ATOM 686 C C . LEU A 1 92 ? -19.566 -0.633 5.416 1.00 94.12 92 LEU A C 1
ATOM 688 O O . LEU A 1 92 ? -19.785 -1.252 6.460 1.00 94.12 92 LEU A O 1
ATOM 692 N N . LEU A 1 93 ? -19.272 -1.202 4.249 1.00 96.44 93 LEU A N 1
ATOM 693 C CA . LEU A 1 93 ? -18.920 -2.612 4.109 1.00 96.44 93 LEU A CA 1
ATOM 694 C C . LEU A 1 93 ? -17.572 -2.826 4.786 1.00 96.44 93 LEU A C 1
ATOM 696 O O . LEU A 1 93 ? -16.675 -1.992 4.630 1.00 96.44 93 LEU A O 1
ATOM 700 N N . LEU A 1 94 ? -17.455 -3.898 5.558 1.00 97.00 94 LEU A N 1
ATOM 701 C CA . LEU A 1 94 ? -16.275 -4.226 6.336 1.00 97.00 94 LEU A CA 1
ATOM 702 C C . LEU A 1 94 ? -15.635 -5.497 5.795 1.00 97.00 94 LEU A C 1
ATOM 704 O O . LEU A 1 94 ? -16.280 -6.536 5.724 1.00 97.00 94 LEU A O 1
ATOM 708 N N . THR A 1 95 ? -14.340 -5.429 5.530 1.00 97.50 95 THR A N 1
ATOM 709 C CA . THR A 1 95 ? -13.496 -6.598 5.289 1.00 97.50 95 THR A CA 1
ATOM 710 C C . THR A 1 95 ? -12.451 -6.647 6.394 1.00 97.50 95 THR A C 1
ATOM 712 O O . THR A 1 95 ? -11.811 -5.629 6.673 1.00 97.50 95 THR A O 1
ATOM 715 N N . ASP A 1 96 ? -12.308 -7.782 7.077 1.00 96.31 96 ASP A N 1
ATOM 716 C CA . ASP A 1 96 ? -11.287 -7.946 8.116 1.00 96.31 96 ASP A CA 1
ATOM 717 C C . ASP A 1 96 ? -9.896 -7.760 7.492 1.00 96.31 96 ASP A C 1
ATOM 719 O O . ASP A 1 96 ? -9.572 -8.372 6.475 1.00 96.31 96 ASP A O 1
ATOM 723 N N . ALA A 1 97 ? -9.089 -6.863 8.063 1.00 94.81 97 ALA A N 1
ATOM 724 C CA . ALA A 1 97 ? -7.813 -6.482 7.465 1.00 94.81 97 ALA A CA 1
ATOM 725 C C . ALA A 1 97 ? -6.762 -7.606 7.506 1.00 94.81 97 ALA A C 1
ATOM 727 O O . ALA A 1 97 ? -5.822 -7.566 6.720 1.00 94.81 97 ALA A O 1
ATOM 728 N N . VAL A 1 98 ? -6.902 -8.578 8.413 1.00 93.88 98 VAL A N 1
ATOM 729 C CA . VAL A 1 98 ? -5.956 -9.688 8.589 1.00 93.88 98 VAL A CA 1
ATOM 730 C C . VAL A 1 98 ? -6.404 -10.904 7.783 1.00 93.88 98 VAL A C 1
ATOM 732 O O . VAL A 1 98 ? -5.600 -11.514 7.078 1.00 93.88 98 VAL A O 1
ATOM 735 N N . THR A 1 99 ? -7.684 -11.269 7.882 1.00 92.19 99 THR A N 1
ATOM 736 C CA . THR A 1 99 ? -8.194 -12.502 7.257 1.00 92.19 99 THR A CA 1
ATOM 737 C C . THR A 1 99 ? -8.748 -12.281 5.853 1.00 92.19 99 THR A C 1
ATOM 739 O O . THR A 1 99 ? -8.922 -13.239 5.108 1.00 92.19 99 THR A O 1
ATOM 742 N N . GLY A 1 100 ? -9.056 -11.036 5.480 1.00 92.19 100 GLY A N 1
ATOM 743 C CA . GLY A 1 100 ? -9.729 -10.721 4.220 1.00 92.19 100 GLY A CA 1
ATOM 744 C C . GLY A 1 100 ? -11.202 -11.147 4.179 1.00 92.19 100 GLY A C 1
ATOM 745 O O . GLY A 1 100 ? -11.844 -11.008 3.141 1.00 92.19 100 GLY A O 1
ATOM 746 N N . ALA A 1 101 ? -11.754 -11.659 5.284 1.00 94.19 101 ALA A N 1
ATOM 747 C CA . ALA A 1 101 ? -13.134 -12.124 5.341 1.00 94.19 101 ALA A CA 1
ATOM 748 C C . ALA A 1 101 ? -14.132 -10.957 5.354 1.00 94.19 101 ALA A C 1
ATOM 750 O O . ALA A 1 101 ? -13.895 -9.919 5.982 1.00 94.19 101 ALA A O 1
ATOM 751 N N . ASP A 1 102 ? -15.280 -11.150 4.703 1.00 94.81 102 ASP A N 1
ATOM 752 C CA . ASP A 1 102 ? -16.422 -10.245 4.830 1.00 94.81 102 ASP A CA 1
ATOM 753 C C . ASP A 1 102 ? -16.908 -10.222 6.290 1.00 94.81 102 ASP A C 1
ATOM 755 O O . ASP A 1 102 ? -17.165 -11.258 6.907 1.00 94.81 102 ASP A O 1
ATOM 759 N N . ALA A 1 103 ? -17.004 -9.020 6.852 1.00 94.94 103 ALA A N 1
ATOM 760 C CA . ALA A 1 103 ? -17.439 -8.756 8.216 1.00 94.94 103 ALA A CA 1
ATOM 761 C C . ALA A 1 103 ? -18.758 -7.961 8.264 1.00 94.94 103 ALA A C 1
ATOM 763 O O . ALA A 1 103 ? -19.106 -7.390 9.307 1.00 94.94 103 ALA A O 1
ATOM 764 N N . GLY A 1 104 ? -19.491 -7.931 7.149 1.00 93.44 104 GLY A N 1
ATOM 765 C CA . GLY A 1 104 ? -20.805 -7.325 7.004 1.00 93.44 104 GLY A CA 1
ATOM 766 C C . GLY A 1 104 ? -20.764 -5.802 6.886 1.00 93.44 104 GLY A C 1
ATOM 767 O O . GLY A 1 104 ? -19.773 -5.195 6.488 1.00 93.44 104 GLY A O 1
ATOM 768 N N . THR A 1 105 ? -21.877 -5.156 7.238 1.00 94.81 105 THR A N 1
ATOM 769 C CA . THR A 1 105 ? -22.019 -3.693 7.174 1.00 94.81 105 THR A CA 1
ATOM 770 C C . THR A 1 105 ? -22.069 -3.087 8.572 1.00 94.81 105 THR A C 1
ATOM 772 O O . THR A 1 105 ? -22.751 -3.601 9.458 1.00 94.81 105 THR A O 1
ATOM 775 N N . ALA A 1 106 ? -21.404 -1.948 8.772 1.00 94.06 106 ALA A N 1
ATOM 776 C CA . ALA A 1 106 ? -21.502 -1.177 10.007 1.00 94.06 106 ALA A CA 1
ATOM 777 C C . ALA A 1 106 ? -21.784 0.306 9.754 1.00 94.06 106 ALA A C 1
ATOM 779 O O . ALA A 1 106 ? -21.286 0.924 8.811 1.00 94.06 106 ALA A O 1
ATOM 780 N N . ALA A 1 107 ? -22.541 0.917 10.666 1.00 94.19 107 ALA A N 1
ATOM 781 C CA . ALA A 1 107 ? -22.747 2.358 10.662 1.00 94.19 107 ALA A CA 1
ATOM 782 C C . ALA A 1 107 ? -21.428 3.089 10.957 1.00 94.19 107 ALA A C 1
ATOM 784 O O . ALA A 1 107 ? -20.710 2.743 11.898 1.00 94.19 107 ALA A O 1
ATOM 785 N N . LYS A 1 108 ? -21.153 4.188 10.244 1.00 91.88 108 LYS A N 1
ATOM 786 C CA . LYS A 1 108 ? -19.925 4.991 10.414 1.00 91.88 108 LYS A CA 1
ATOM 787 C C . LYS A 1 108 ? -19.672 5.422 11.867 1.00 91.88 108 LYS A C 1
ATOM 789 O O . LYS A 1 108 ? -18.526 5.496 12.298 1.00 91.88 108 LYS A O 1
ATOM 794 N N . LYS A 1 109 ? -20.732 5.654 12.653 1.00 94.19 109 LYS A N 1
ATOM 795 C CA . LYS A 1 109 ? -20.651 6.003 14.086 1.00 94.19 109 LYS A CA 1
ATOM 796 C C . LYS A 1 109 ? -20.074 4.889 14.970 1.00 94.19 109 LYS A C 1
ATOM 798 O O . LYS A 1 109 ? -19.528 5.191 16.032 1.00 94.19 109 LYS A O 1
ATOM 803 N N . ALA A 1 110 ? -20.179 3.628 14.551 1.00 95.25 110 ALA A N 1
ATOM 804 C CA . ALA A 1 110 ? -19.623 2.469 15.251 1.00 95.25 110 ALA A CA 1
ATOM 805 C C . ALA A 1 110 ? -18.128 2.261 14.954 1.00 95.25 110 ALA A C 1
ATOM 807 O O . ALA A 1 110 ? -17.494 1.396 15.560 1.00 95.25 110 ALA A O 1
ATOM 808 N N . LEU A 1 111 ? -17.559 3.069 14.055 1.00 96.56 111 LEU A N 1
ATOM 809 C CA . LEU A 1 111 ? -16.196 2.941 13.569 1.00 96.56 111 LEU A CA 1
ATOM 810 C C . LEU A 1 111 ? -15.375 4.192 13.896 1.00 96.56 111 LEU A C 1
ATOM 812 O O . LEU A 1 111 ? -15.893 5.305 14.007 1.00 96.56 111 LEU A O 1
ATOM 816 N N . THR A 1 112 ? -14.068 4.009 14.026 1.00 96.25 112 THR A N 1
ATOM 817 C CA . THR A 1 112 ? -13.093 5.086 14.200 1.00 96.25 112 THR A CA 1
ATOM 818 C C . THR A 1 112 ? -12.053 4.979 13.098 1.00 96.25 112 THR A C 1
ATOM 820 O O . THR A 1 112 ? -11.338 3.989 13.013 1.00 96.25 112 THR A O 1
ATOM 823 N N . LYS A 1 113 ? -11.947 6.004 12.253 1.00 95.94 113 LYS A N 1
ATOM 824 C CA . LYS A 1 113 ? -10.978 6.029 11.151 1.00 95.94 113 LYS A CA 1
ATOM 825 C C . LYS A 1 113 ? -9.537 6.07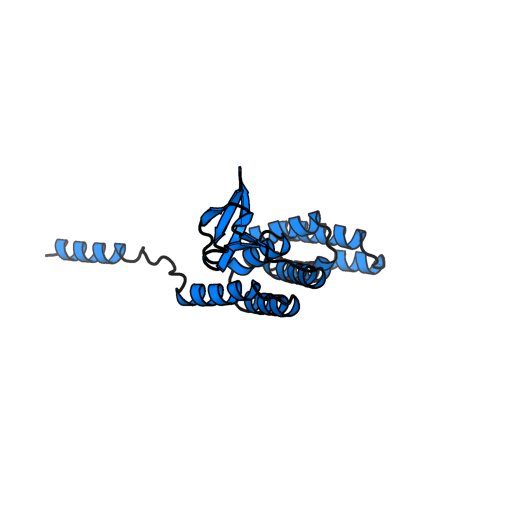4 11.662 1.00 95.94 113 LYS A C 1
ATOM 827 O O . LYS A 1 113 ? -9.214 6.920 12.505 1.00 95.94 113 LYS A O 1
ATOM 832 N N . ILE A 1 114 ? -8.647 5.270 11.079 1.00 96.00 114 ILE A N 1
ATOM 833 C CA . ILE A 1 114 ? -7.206 5.399 11.316 1.00 96.00 114 ILE A CA 1
ATOM 834 C C . ILE A 1 114 ? -6.680 6.579 10.498 1.00 96.00 114 ILE A C 1
ATOM 836 O O . ILE A 1 114 ? -6.543 6.531 9.281 1.00 96.00 114 ILE A O 1
ATOM 840 N N . LYS A 1 115 ? -6.404 7.690 11.184 1.00 94.56 115 LYS A N 1
ATOM 841 C CA . LYS A 1 115 ? -5.922 8.918 10.538 1.00 94.56 115 LYS A CA 1
ATOM 842 C C . LYS A 1 115 ? -4.447 8.819 10.140 1.00 94.56 115 LYS A C 1
ATOM 844 O O . LYS A 1 115 ? -3.635 8.295 10.910 1.00 94.56 115 LYS A O 1
ATOM 849 N N . THR A 1 116 ? -4.108 9.442 9.013 1.00 94.44 116 THR A N 1
ATOM 850 C CA . THR A 1 116 ? -2.744 9.662 8.507 1.00 94.44 116 THR A CA 1
ATOM 851 C C . THR A 1 116 ? -2.436 11.164 8.408 1.00 94.44 116 THR A C 1
ATOM 853 O O . THR A 1 116 ? -3.349 11.987 8.283 1.00 94.44 116 THR A O 1
ATOM 856 N N . ASN A 1 117 ? -1.157 11.540 8.493 1.00 94.31 117 ASN A N 1
ATOM 857 C CA . ASN A 1 117 ? -0.672 12.896 8.204 1.00 94.31 117 ASN A CA 1
ATOM 858 C C . ASN A 1 117 ? 0.163 12.894 6.910 1.00 94.31 117 ASN A C 1
ATOM 860 O O . ASN A 1 117 ? 0.446 11.832 6.365 1.00 94.31 117 ASN A O 1
ATOM 864 N N . ASN A 1 118 ? 0.583 14.064 6.425 1.00 92.06 118 ASN A N 1
ATOM 865 C CA . ASN A 1 118 ? 1.308 14.163 5.148 1.00 92.06 118 ASN A CA 1
ATOM 866 C C . ASN A 1 118 ? 2.638 13.402 5.153 1.00 92.06 118 ASN A C 1
ATOM 868 O O . ASN A 1 118 ? 2.978 12.756 4.168 1.00 92.06 118 ASN A O 1
ATOM 872 N N . LYS A 1 119 ? 3.364 13.417 6.279 1.00 91.56 119 LYS A N 1
ATOM 873 C CA . LYS A 1 119 ? 4.606 12.648 6.426 1.00 91.56 119 LYS A CA 1
ATOM 874 C C . LYS A 1 119 ? 4.352 11.142 6.307 1.00 91.56 119 LYS A C 1
ATOM 876 O O . LYS A 1 119 ? 5.080 10.463 5.595 1.00 91.56 119 LYS A O 1
ATOM 881 N N . LEU A 1 120 ? 3.321 10.634 6.984 1.00 93.25 120 LEU A N 1
ATOM 882 C CA . LEU A 1 120 ? 2.955 9.222 6.934 1.00 93.25 120 LEU A CA 1
ATOM 883 C C . LEU A 1 120 ? 2.430 8.835 5.550 1.00 93.25 120 LEU A C 1
ATOM 885 O O . LEU A 1 120 ? 2.819 7.791 5.062 1.00 93.25 120 LEU A O 1
ATOM 889 N N . ARG A 1 121 ? 1.629 9.680 4.888 1.00 90.31 121 ARG A N 1
ATOM 890 C CA . ARG A 1 121 ? 1.161 9.422 3.514 1.00 90.31 121 ARG A CA 1
ATOM 891 C C . ARG A 1 121 ? 2.317 9.228 2.540 1.00 90.31 121 ARG A C 1
ATOM 893 O O . ARG A 1 121 ? 2.350 8.204 1.882 1.00 90.31 121 ARG A O 1
ATOM 900 N N . ARG A 1 122 ? 3.307 10.130 2.530 1.00 86.31 122 ARG A N 1
ATOM 901 C CA . ARG A 1 122 ? 4.500 9.972 1.675 1.00 86.31 122 ARG A CA 1
ATOM 902 C C . ARG A 1 122 ? 5.241 8.662 1.943 1.00 86.31 122 ARG A C 1
ATOM 904 O O . ARG A 1 122 ? 5.666 7.994 1.013 1.00 86.31 122 ARG A O 1
ATOM 911 N N . LYS A 1 123 ? 5.358 8.276 3.217 1.00 90.19 123 LYS A N 1
ATOM 912 C CA . LYS A 1 123 ? 5.949 6.989 3.594 1.00 90.19 123 LYS A CA 1
ATOM 913 C C . LYS A 1 123 ? 5.135 5.803 3.068 1.00 90.19 123 LYS A C 1
ATOM 915 O O . LYS A 1 123 ? 5.723 4.867 2.546 1.00 90.19 123 LYS A O 1
ATOM 920 N N . LEU A 1 124 ? 3.810 5.842 3.212 1.00 91.00 124 LEU A N 1
ATOM 921 C CA . LEU A 1 124 ? 2.916 4.800 2.702 1.00 91.00 124 LEU A CA 1
ATOM 922 C C . LEU A 1 124 ? 3.030 4.684 1.177 1.00 91.00 124 LEU A C 1
ATOM 924 O O . LEU A 1 124 ? 3.139 3.567 0.693 1.00 91.00 124 LEU A O 1
ATOM 928 N N . SER A 1 125 ? 3.080 5.804 0.444 1.00 84.62 125 SER A N 1
ATOM 929 C CA . SER A 1 125 ? 3.294 5.808 -1.011 1.00 84.62 125 SER A CA 1
ATOM 930 C C . SER A 1 125 ? 4.607 5.126 -1.399 1.00 84.62 125 SER A C 1
ATOM 932 O O . SER A 1 125 ? 4.594 4.228 -2.233 1.00 84.62 125 SER A O 1
ATOM 934 N N . ALA A 1 126 ? 5.720 5.488 -0.751 1.00 84.00 126 ALA A N 1
ATOM 935 C CA . ALA A 1 126 ? 7.028 4.891 -1.032 1.00 84.00 126 ALA A CA 1
ATOM 936 C C . ALA A 1 126 ? 7.046 3.377 -0.753 1.00 84.00 126 ALA A C 1
ATOM 938 O O . ALA A 1 126 ? 7.506 2.581 -1.568 1.00 84.00 126 ALA A O 1
ATOM 939 N N . VAL A 1 127 ? 6.487 2.967 0.390 1.00 89.19 127 VAL A N 1
ATOM 940 C CA . VAL A 1 127 ? 6.361 1.551 0.760 1.00 89.19 127 VAL A CA 1
ATOM 941 C C . VAL A 1 127 ? 5.489 0.789 -0.239 1.00 89.19 127 VAL A C 1
ATOM 943 O O . VAL A 1 127 ? 5.866 -0.300 -0.660 1.00 89.19 127 VAL A O 1
ATOM 946 N N . LEU A 1 128 ? 4.339 1.345 -0.627 1.00 88.00 128 LEU A N 1
ATOM 947 C CA . LEU A 1 128 ? 3.426 0.708 -1.576 1.00 88.00 128 LEU A CA 1
ATOM 948 C C . LE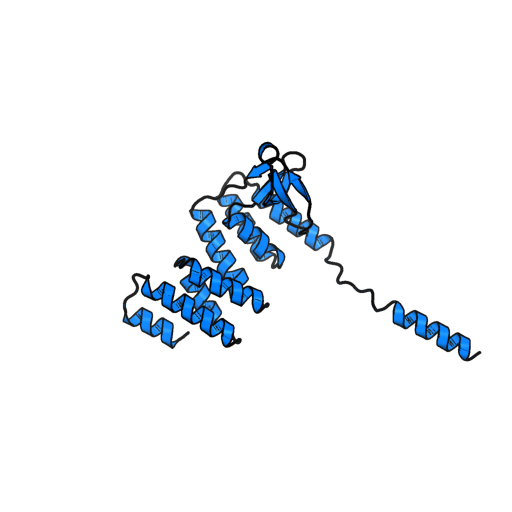U A 1 128 ? 4.049 0.549 -2.948 1.00 88.00 128 LEU A C 1
ATOM 950 O O . LEU A 1 128 ? 3.935 -0.531 -3.520 1.00 88.00 128 LEU A O 1
ATOM 954 N N . GLY A 1 129 ? 4.728 1.584 -3.444 1.00 86.62 129 GLY A N 1
ATOM 955 C CA . GLY A 1 129 ? 5.486 1.495 -4.686 1.00 86.62 129 GLY A CA 1
ATOM 956 C C . GLY A 1 129 ? 6.417 0.291 -4.643 1.00 86.62 129 GLY A C 1
ATOM 957 O O . GLY A 1 129 ? 6.360 -0.552 -5.530 1.00 86.62 129 GLY A O 1
ATOM 958 N N . LYS A 1 130 ? 7.185 0.138 -3.558 1.00 87.44 130 LYS A N 1
ATOM 959 C CA . LYS A 1 130 ? 8.138 -0.968 -3.427 1.00 87.44 130 LYS A CA 1
ATOM 960 C C . LYS A 1 130 ? 7.445 -2.332 -3.364 1.00 87.44 130 LYS A C 1
ATOM 962 O O . LYS A 1 130 ? 7.844 -3.243 -4.074 1.00 87.44 130 LYS A O 1
ATOM 967 N N . LEU A 1 131 ? 6.404 -2.471 -2.541 1.00 87.44 131 LEU A N 1
ATOM 968 C CA . LEU A 1 131 ? 5.675 -3.736 -2.365 1.00 87.44 131 LEU A CA 1
ATOM 969 C C . LEU A 1 131 ? 4.939 -4.202 -3.629 1.00 87.44 131 LEU A C 1
ATOM 971 O O . LEU A 1 131 ? 4.681 -5.395 -3.779 1.00 87.44 131 LEU A O 1
ATOM 975 N N . THR A 1 132 ? 4.546 -3.265 -4.494 1.00 90.06 132 THR A N 1
ATOM 976 C CA . THR A 1 132 ? 3.686 -3.556 -5.647 1.00 90.06 132 THR A CA 1
ATOM 977 C C . THR A 1 132 ? 4.447 -3.565 -6.972 1.00 90.06 132 THR A C 1
ATOM 979 O O . THR A 1 132 ? 4.230 -4.476 -7.760 1.00 90.06 132 THR A O 1
ATOM 982 N N . LEU A 1 133 ? 5.382 -2.638 -7.211 1.00 92.00 133 LEU A N 1
ATOM 983 C CA . LEU A 1 133 ? 6.186 -2.598 -8.445 1.00 92.00 133 LEU A CA 1
ATOM 984 C C . LEU A 1 133 ? 7.271 -3.680 -8.497 1.00 92.00 133 LEU A C 1
ATOM 986 O O . LEU A 1 133 ? 7.690 -4.044 -9.586 1.00 92.00 133 LEU A O 1
ATOM 990 N N . LEU A 1 134 ? 7.717 -4.194 -7.348 1.00 89.69 134 LEU A N 1
ATOM 991 C CA . LEU A 1 134 ? 8.693 -5.291 -7.252 1.00 89.69 134 LEU A CA 1
ATOM 992 C C . LEU A 1 134 ? 8.034 -6.609 -6.817 1.00 89.69 134 LEU A C 1
ATOM 994 O O . LEU A 1 134 ? 8.701 -7.494 -6.288 1.00 89.69 134 LEU A O 1
ATOM 998 N N . ASN A 1 135 ? 6.712 -6.718 -6.958 1.00 90.50 135 ASN A N 1
ATOM 999 C CA . ASN A 1 135 ? 5.986 -7.915 -6.555 1.00 90.50 135 ASN A CA 1
ATOM 1000 C C . ASN A 1 135 ? 6.323 -9.104 -7.467 1.00 90.50 135 ASN A C 1
ATOM 1002 O O . ASN A 1 135 ? 6.542 -8.919 -8.659 1.00 90.50 135 ASN A O 1
ATOM 1006 N N . GLU A 1 136 ? 6.313 -10.328 -6.950 1.00 88.19 136 GLU A N 1
ATOM 1007 C CA . GLU A 1 136 ? 6.538 -11.523 -7.778 1.00 88.19 136 GLU A CA 1
ATOM 1008 C C . GLU A 1 136 ? 5.402 -11.757 -8.791 1.00 88.19 136 GLU A C 1
ATOM 1010 O O . GLU A 1 136 ? 5.640 -12.298 -9.869 1.00 88.19 136 GLU A O 1
ATOM 1015 N N . ASP A 1 137 ? 4.184 -11.295 -8.489 1.00 88.44 137 ASP A N 1
ATOM 1016 C CA . ASP A 1 137 ? 3.014 -11.415 -9.360 1.00 88.44 137 ASP A CA 1
ATOM 1017 C C . ASP A 1 137 ? 2.971 -10.303 -10.426 1.00 88.44 137 ASP A C 1
ATOM 1019 O O . ASP A 1 137 ? 2.901 -9.105 -10.125 1.00 88.44 137 ASP A O 1
ATOM 1023 N N . ASP A 1 138 ? 2.974 -10.724 -11.692 1.00 93.44 138 ASP A N 1
ATOM 1024 C CA . ASP A 1 138 ? 2.895 -9.876 -12.882 1.00 93.44 138 ASP A CA 1
ATOM 1025 C C . ASP A 1 138 ? 1.664 -8.953 -12.891 1.00 93.44 138 ASP A C 1
ATOM 1027 O O . ASP A 1 138 ? 1.769 -7.783 -13.267 1.00 93.44 138 ASP A O 1
ATOM 1031 N N . GLU A 1 139 ? 0.497 -9.432 -12.456 1.00 91.00 139 GLU A N 1
ATOM 1032 C CA . GLU A 1 139 ? -0.739 -8.639 -12.442 1.00 91.00 139 GLU A CA 1
ATOM 1033 C C . GLU A 1 139 ? -0.667 -7.526 -11.388 1.00 91.00 139 GLU A C 1
ATOM 1035 O O . GLU A 1 139 ? -1.122 -6.398 -11.621 1.00 91.00 139 GLU A O 1
ATOM 1040 N N . ILE A 1 140 ? -0.032 -7.801 -10.242 1.00 88.88 140 ILE A N 1
ATOM 1041 C CA . ILE A 1 140 ? 0.198 -6.796 -9.197 1.00 88.88 140 ILE A CA 1
ATOM 1042 C C . ILE A 1 140 ? 1.168 -5.726 -9.703 1.00 88.88 140 ILE A C 1
ATOM 1044 O O . ILE A 1 140 ? 0.870 -4.533 -9.570 1.00 88.88 140 ILE A O 1
ATOM 1048 N N . ARG A 1 141 ? 2.280 -6.124 -10.340 1.00 93.81 141 ARG A N 1
ATOM 1049 C CA . ARG A 1 141 ? 3.243 -5.174 -10.923 1.00 93.81 141 ARG A CA 1
ATOM 1050 C C . ARG A 1 141 ? 2.614 -4.319 -12.018 1.00 93.81 141 ARG A C 1
ATOM 1052 O O . ARG A 1 141 ? 2.790 -3.098 -12.029 1.00 93.81 141 ARG A O 1
ATOM 1059 N N . LEU A 1 142 ? 1.825 -4.925 -12.905 1.00 92.62 142 LEU A N 1
ATOM 1060 C CA . LEU A 1 142 ? 1.120 -4.214 -13.971 1.00 92.62 142 LEU A CA 1
ATOM 1061 C C . LEU A 1 142 ? 0.117 -3.198 -13.412 1.00 92.62 142 LEU A C 1
ATOM 1063 O O . LEU A 1 142 ? 0.069 -2.049 -13.862 1.00 92.62 142 LEU A O 1
ATOM 1067 N N . SER A 1 143 ? -0.686 -3.603 -12.427 1.00 88.50 143 SER A N 1
ATOM 1068 C CA . SER A 1 143 ? -1.642 -2.718 -11.757 1.00 88.50 143 SER A CA 1
ATOM 1069 C C . SER A 1 143 ? -0.933 -1.536 -11.085 1.00 88.50 143 SER A C 1
ATOM 1071 O O . SER A 1 143 ? -1.350 -0.384 -11.242 1.00 88.50 143 SER A O 1
ATOM 1073 N N . ALA A 1 144 ? 0.199 -1.792 -10.424 1.00 89.94 144 ALA A N 1
ATOM 1074 C CA . ALA A 1 144 ? 1.026 -0.768 -9.796 1.00 89.94 144 ALA A CA 1
ATOM 1075 C C . ALA A 1 144 ? 1.592 0.237 -10.807 1.00 89.94 144 ALA A C 1
ATOM 1077 O O . ALA A 1 144 ? 1.474 1.447 -10.607 1.00 89.94 144 ALA A O 1
ATOM 1078 N N . ALA A 1 145 ? 2.147 -0.247 -11.920 1.00 91.69 145 ALA A N 1
ATOM 1079 C CA . ALA A 1 145 ? 2.688 0.606 -12.975 1.00 91.69 145 ALA A CA 1
ATOM 1080 C C . ALA A 1 145 ? 1.603 1.529 -13.565 1.00 91.69 145 ALA A C 1
ATOM 1082 O O . ALA A 1 145 ? 1.818 2.732 -13.727 1.00 91.69 145 ALA A O 1
ATOM 1083 N N . ASN A 1 146 ? 0.396 0.998 -13.793 1.00 91.25 146 ASN A N 1
ATOM 1084 C CA . ASN A 1 146 ? -0.756 1.793 -14.228 1.00 91.25 146 ASN A CA 1
ATOM 1085 C C . ASN A 1 146 ? -1.200 2.821 -13.175 1.00 91.25 146 ASN A C 1
ATOM 1087 O O . ASN A 1 146 ? -1.559 3.951 -13.518 1.00 91.25 146 ASN A O 1
ATOM 1091 N N . ALA A 1 147 ? -1.176 2.456 -11.891 1.00 86.88 147 ALA A N 1
ATOM 1092 C CA . ALA A 1 147 ? -1.522 3.368 -10.807 1.00 86.88 147 ALA A CA 1
ATOM 1093 C C . ALA A 1 147 ? -0.543 4.550 -10.725 1.00 86.88 147 ALA A C 1
ATOM 1095 O O . ALA A 1 147 ? -0.991 5.688 -10.571 1.00 86.88 147 ALA A O 1
ATOM 1096 N N . VAL A 1 148 ? 0.762 4.304 -10.890 1.00 88.50 148 VAL A N 1
ATOM 1097 C CA . VAL A 1 148 ? 1.794 5.355 -10.944 1.00 88.50 148 VAL A CA 1
ATOM 1098 C C . VAL A 1 148 ? 1.600 6.257 -12.161 1.00 88.50 148 VAL A C 1
ATOM 1100 O O . VAL A 1 148 ? 1.589 7.478 -12.018 1.00 88.50 148 VAL A O 1
ATOM 1103 N N . LEU A 1 149 ? 1.368 5.678 -13.344 1.00 88.81 149 LEU A N 1
ATOM 1104 C CA . LEU A 1 149 ? 1.093 6.447 -14.563 1.00 88.81 149 LEU A CA 1
ATOM 1105 C C . LEU A 1 149 ? -0.113 7.385 -14.392 1.00 88.81 149 LEU A C 1
ATOM 1107 O O . LEU A 1 149 ? -0.096 8.525 -14.856 1.00 88.81 149 LEU A O 1
ATOM 1111 N N . LYS A 1 150 ? -1.162 6.909 -13.712 1.00 86.44 150 LYS A N 1
ATOM 1112 C CA . LYS A 1 150 ? -2.386 7.678 -13.470 1.00 86.44 150 LYS A CA 1
ATOM 1113 C C . LYS A 1 150 ? -2.217 8.748 -12.394 1.00 86.44 150 LYS A C 1
ATOM 1115 O O . LYS A 1 150 ? -2.778 9.832 -12.538 1.00 86.44 150 LYS A O 1
ATOM 1120 N N . SER A 1 151 ? -1.526 8.437 -11.298 1.00 81.88 151 SER A N 1
ATOM 1121 C CA . SER A 1 151 ? -1.348 9.375 -10.185 1.00 81.88 151 SER A CA 1
ATOM 1122 C C . SER A 1 151 ? -0.333 10.467 -10.506 1.00 81.88 151 SER A C 1
ATOM 1124 O O . SER A 1 151 ? -0.458 11.571 -9.982 1.00 81.88 151 SER A O 1
ATOM 1126 N N . GLN A 1 152 ? 0.651 10.147 -11.354 1.00 83.38 152 GLN A N 1
ATOM 1127 C CA . GLN A 1 152 ? 1.806 10.990 -11.655 1.00 83.38 152 GLN A CA 1
ATOM 1128 C C . GLN A 1 152 ? 2.528 11.464 -10.380 1.00 83.38 152 GLN A C 1
ATOM 1130 O O . GLN A 1 152 ? 3.075 12.565 -10.323 1.00 83.38 152 GLN A O 1
ATOM 1135 N N . ASP A 1 153 ? 2.521 10.627 -9.337 1.00 79.56 153 ASP A N 1
ATOM 1136 C CA . ASP A 1 153 ? 3.193 10.917 -8.074 1.00 79.56 153 ASP A CA 1
ATOM 1137 C C . ASP A 1 153 ? 4.711 10.796 -8.248 1.00 79.56 153 ASP A C 1
ATOM 1139 O O . ASP A 1 153 ? 5.270 9.702 -8.332 1.00 79.56 153 ASP A O 1
ATOM 1143 N N . GLN A 1 154 ? 5.391 11.941 -8.268 1.00 83.25 154 GLN A N 1
ATOM 1144 C CA . GLN A 1 154 ? 6.839 12.026 -8.443 1.00 83.25 154 GLN A CA 1
ATOM 1145 C C . GLN A 1 154 ? 7.627 11.311 -7.333 1.00 83.25 154 GLN A C 1
ATOM 1147 O O . GLN A 1 154 ? 8.792 10.970 -7.532 1.00 83.25 154 GLN A O 1
ATOM 1152 N N . SER A 1 155 ? 7.006 11.026 -6.181 1.00 78.94 155 SER A N 1
ATOM 1153 C CA . SER A 1 155 ? 7.640 10.216 -5.135 1.00 78.94 155 SER A CA 1
ATOM 1154 C C . SER A 1 155 ? 7.840 8.747 -5.527 1.00 78.94 155 SER A C 1
ATOM 1156 O O . SER A 1 155 ? 8.619 8.059 -4.874 1.00 78.94 155 SER A O 1
ATOM 1158 N N . ALA A 1 156 ? 7.195 8.273 -6.600 1.00 84.50 156 ALA A N 1
ATOM 1159 C CA . ALA A 1 156 ? 7.366 6.919 -7.124 1.00 84.50 156 ALA A CA 1
ATOM 1160 C C . ALA A 1 156 ? 8.583 6.760 -8.052 1.00 84.50 156 ALA A C 1
ATOM 1162 O O . ALA A 1 156 ? 8.917 5.632 -8.405 1.00 84.50 156 ALA A O 1
ATOM 1163 N N . LEU A 1 157 ? 9.240 7.856 -8.450 1.00 85.94 157 LEU A N 1
ATOM 1164 C CA . LEU A 1 157 ? 10.252 7.862 -9.511 1.00 85.94 157 LEU A CA 1
ATOM 1165 C C . LEU A 1 157 ? 11.426 6.918 -9.201 1.00 85.94 157 LEU A C 1
ATOM 1167 O O . LEU A 1 157 ? 11.713 6.033 -9.997 1.00 85.94 157 LEU A O 1
ATOM 1171 N N . GLU A 1 158 ? 12.027 7.026 -8.014 1.00 85.94 158 GLU A N 1
ATOM 1172 C CA . GLU A 1 158 ? 13.150 6.165 -7.600 1.00 85.94 158 GLU A CA 1
ATOM 1173 C C . GLU A 1 158 ? 12.756 4.678 -7.548 1.00 85.94 158 GLU A C 1
ATOM 1175 O O . GLU A 1 158 ? 13.508 3.799 -7.956 1.00 85.94 158 GLU A O 1
ATOM 1180 N N . THR A 1 159 ? 11.547 4.373 -7.071 1.00 88.31 159 THR A N 1
ATOM 1181 C CA . THR A 1 159 ? 11.069 2.985 -7.011 1.00 88.31 159 THR A CA 1
ATOM 1182 C C . THR A 1 159 ? 10.770 2.422 -8.396 1.00 88.31 159 THR A C 1
ATOM 1184 O O . THR A 1 159 ? 10.977 1.237 -8.639 1.00 88.31 159 THR A O 1
ATOM 1187 N N . LEU A 1 160 ? 10.291 3.265 -9.307 1.00 90.25 160 LEU A N 1
ATOM 1188 C CA . LEU A 1 160 ? 10.033 2.886 -10.686 1.00 90.25 160 LEU A CA 1
ATOM 1189 C C . LEU A 1 160 ? 11.339 2.646 -11.458 1.00 90.25 160 LEU A C 1
ATOM 1191 O O . LEU A 1 160 ? 11.393 1.690 -12.223 1.00 90.25 160 LEU A O 1
ATOM 1195 N N . GLU A 1 161 ? 12.387 3.449 -11.216 1.00 90.19 161 GLU A N 1
ATOM 1196 C CA . GLU A 1 161 ? 13.746 3.217 -11.745 1.00 90.19 161 GLU A CA 1
ATOM 1197 C C . GLU A 1 161 ? 14.236 1.820 -11.314 1.00 90.19 161 GLU A C 1
ATOM 1199 O O . GLU A 1 161 ? 14.552 0.985 -12.158 1.00 90.19 161 GLU A O 1
ATOM 1204 N N . GLN A 1 162 ? 14.167 1.506 -10.016 1.00 90.00 162 GLN A N 1
ATOM 1205 C CA . GLN A 1 162 ? 14.578 0.198 -9.479 1.00 90.00 162 GLN A CA 1
ATOM 1206 C C . GLN A 1 162 ? 13.757 -0.985 -10.017 1.00 90.00 162 GLN A C 1
ATOM 1208 O O . GLN A 1 162 ? 14.286 -2.088 -10.170 1.00 90.00 162 GLN A O 1
ATOM 1213 N N . ALA A 1 163 ? 12.457 -0.789 -10.258 1.00 92.06 163 ALA A N 1
ATOM 1214 C CA . ALA A 1 163 ? 11.588 -1.830 -10.803 1.00 92.06 163 ALA A CA 1
ATOM 1215 C C . ALA A 1 163 ? 11.902 -2.125 -12.274 1.00 92.06 163 ALA A C 1
ATOM 1217 O O . ALA A 1 163 ? 11.945 -3.288 -12.669 1.00 92.06 163 ALA A O 1
ATOM 1218 N N . LEU A 1 164 ? 12.195 -1.092 -13.065 1.00 92.75 164 LEU A N 1
ATOM 1219 C CA . LEU A 1 164 ? 12.557 -1.223 -14.478 1.00 92.75 164 LEU A CA 1
ATOM 1220 C C . LEU A 1 164 ? 13.859 -1.997 -14.704 1.00 92.75 164 LEU A C 1
ATOM 1222 O O . LEU A 1 164 ? 13.951 -2.757 -15.669 1.00 92.75 164 LEU A O 1
ATOM 1226 N N . GLU A 1 165 ? 14.831 -1.850 -13.802 1.00 91.44 165 GLU A N 1
ATOM 1227 C CA . GLU A 1 165 ? 16.096 -2.598 -13.843 1.00 91.44 165 GLU A CA 1
ATOM 1228 C C . GLU A 1 165 ? 15.900 -4.115 -13.683 1.00 91.44 165 GLU A C 1
ATOM 1230 O O . GLU A 1 165 ? 16.705 -4.905 -14.179 1.00 91.44 165 GLU A O 1
ATOM 1235 N N . GLN A 1 166 ? 14.835 -4.531 -12.993 1.00 91.88 166 GLN A N 1
ATOM 1236 C CA . GLN A 1 166 ? 14.569 -5.930 -12.646 1.00 91.88 166 GLN A CA 1
ATOM 1237 C C . GLN A 1 166 ? 13.432 -6.550 -13.468 1.00 91.88 166 GLN A C 1
ATOM 1239 O O . GLN A 1 166 ? 13.315 -7.776 -13.512 1.00 91.88 166 GLN A O 1
ATOM 1244 N N . GLU A 1 167 ? 12.597 -5.736 -14.120 1.00 94.81 167 GLU A N 1
ATOM 1245 C CA . GLU A 1 167 ? 11.428 -6.211 -14.856 1.00 94.81 167 GLU A CA 1
ATOM 1246 C C . GLU A 1 167 ? 11.820 -6.989 -16.116 1.00 94.81 167 GLU A C 1
ATOM 1248 O O . GLU A 1 167 ? 12.522 -6.492 -16.999 1.00 94.81 167 GLU A O 1
ATOM 1253 N N . GLN A 1 168 ? 11.280 -8.203 -16.225 1.00 93.19 168 GLN A N 1
ATOM 1254 C CA . GLN A 1 168 ? 11.531 -9.108 -17.347 1.00 93.19 168 GLN A CA 1
ATOM 1255 C C . GLN A 1 168 ? 10.329 -9.233 -18.283 1.00 93.19 168 GLN A C 1
ATOM 1257 O O . GLN A 1 168 ? 10.486 -9.610 -19.445 1.00 93.19 168 GLN A O 1
ATOM 1262 N N . ASN A 1 169 ? 9.119 -8.916 -17.815 1.00 96.50 169 ASN A N 1
ATOM 1263 C CA . ASN A 1 169 ? 7.932 -8.970 -18.651 1.00 96.50 169 ASN A CA 1
ATOM 1264 C C . ASN A 1 169 ? 7.889 -7.738 -19.580 1.00 96.50 169 ASN A C 1
ATOM 1266 O O . ASN A 1 169 ? 7.701 -6.612 -19.108 1.00 96.50 169 ASN A O 1
ATOM 1270 N N . PRO A 1 170 ? 7.981 -7.913 -20.913 1.00 94.44 170 PRO A N 1
ATOM 1271 C CA . PRO A 1 170 ? 8.084 -6.793 -21.850 1.00 94.44 170 PRO A CA 1
ATOM 1272 C C . PRO A 1 170 ? 6.841 -5.892 -21.860 1.00 94.44 170 PRO A C 1
ATOM 1274 O O . PRO A 1 170 ? 6.945 -4.686 -22.105 1.00 94.44 170 PRO A O 1
ATOM 1277 N N . LYS A 1 171 ? 5.655 -6.450 -21.571 1.00 94.06 171 LYS A N 1
ATOM 1278 C CA . LYS A 1 171 ? 4.413 -5.667 -21.501 1.00 94.06 171 LYS A CA 1
ATOM 1279 C C . LYS A 1 171 ? 4.429 -4.744 -20.289 1.00 94.06 171 LYS A C 1
ATOM 1281 O O . LYS A 1 171 ? 4.124 -3.563 -20.422 1.00 94.06 171 LYS A O 1
ATOM 1286 N N . ILE A 1 172 ? 4.817 -5.272 -19.129 1.00 95.00 172 ILE A N 1
ATOM 1287 C CA . ILE A 1 172 ? 4.893 -4.502 -17.883 1.00 95.00 172 ILE A CA 1
ATOM 1288 C C . ILE A 1 172 ? 5.994 -3.449 -17.991 1.00 95.00 172 ILE A C 1
ATOM 1290 O O . ILE A 1 172 ? 5.750 -2.282 -17.686 1.00 95.00 172 ILE A O 1
ATOM 1294 N N . LYS A 1 173 ? 7.154 -3.829 -18.537 1.00 95.50 173 LYS A N 1
ATOM 1295 C CA . LYS A 1 173 ? 8.274 -2.920 -18.787 1.00 95.50 173 LYS A CA 1
ATOM 1296 C C . LYS A 1 173 ? 7.856 -1.701 -19.613 1.00 95.50 173 LYS A C 1
ATOM 1298 O O . LYS A 1 173 ? 8.151 -0.574 -19.229 1.00 95.50 173 LYS A O 1
ATOM 1303 N N . THR A 1 174 ? 7.073 -1.903 -20.675 1.00 94.69 174 THR A N 1
ATOM 1304 C CA . THR A 1 174 ? 6.545 -0.802 -21.504 1.00 94.69 174 THR A CA 1
ATOM 1305 C C . THR A 1 174 ? 5.651 0.153 -20.700 1.00 94.69 174 THR A C 1
ATOM 1307 O O . THR A 1 174 ? 5.740 1.377 -20.839 1.00 94.69 174 THR A O 1
ATOM 1310 N N . VAL A 1 175 ? 4.788 -0.380 -19.828 1.00 94.88 175 VAL A N 1
ATOM 1311 C CA . VAL A 1 175 ? 3.914 0.437 -18.969 1.00 94.88 175 VAL A CA 1
ATOM 1312 C C . VAL A 1 175 ? 4.738 1.212 -17.939 1.00 94.88 175 VAL A C 1
ATOM 1314 O O . VAL A 1 175 ? 4.505 2.406 -17.750 1.00 94.88 175 VAL A O 1
ATOM 1317 N N . MET A 1 176 ? 5.737 0.579 -17.320 1.00 94.50 176 MET A N 1
ATOM 1318 C CA . MET A 1 176 ? 6.647 1.234 -16.377 1.00 94.50 176 MET A CA 1
ATOM 1319 C C . MET A 1 176 ? 7.485 2.334 -17.049 1.00 94.50 176 MET A C 1
ATOM 1321 O O . MET A 1 176 ? 7.589 3.429 -16.503 1.00 94.50 176 MET A O 1
ATOM 1325 N N . GLN A 1 177 ? 8.005 2.108 -18.259 1.00 94.06 177 GLN A N 1
ATOM 1326 C CA . GLN A 1 177 ? 8.712 3.132 -19.044 1.00 94.06 177 GLN A CA 1
ATOM 1327 C C . GLN A 1 177 ? 7.791 4.312 -19.387 1.00 94.06 177 GLN A C 1
ATOM 1329 O O . GLN A 1 177 ? 8.192 5.472 -19.300 1.00 94.06 177 GLN A O 1
ATOM 1334 N N . THR A 1 178 ? 6.527 4.037 -19.719 1.00 91.62 178 THR A N 1
ATOM 1335 C CA . THR A 1 178 ? 5.529 5.086 -19.984 1.00 91.62 178 THR A CA 1
ATOM 1336 C C . THR A 1 178 ? 5.243 5.909 -18.726 1.00 91.62 178 THR A C 1
ATOM 1338 O O . THR A 1 178 ? 5.203 7.140 -18.783 1.00 91.62 178 THR A O 1
ATOM 1341 N N . ALA A 1 179 ? 5.088 5.247 -17.576 1.00 91.88 179 ALA A N 1
ATOM 1342 C CA . ALA A 1 179 ? 4.954 5.912 -16.284 1.00 91.88 179 ALA A CA 1
ATOM 1343 C C . ALA A 1 179 ? 6.186 6.779 -15.973 1.00 91.88 179 ALA A C 1
ATOM 1345 O O . ALA A 1 179 ? 6.033 7.930 -15.567 1.00 91.88 179 ALA A O 1
ATOM 1346 N N . MET A 1 180 ? 7.392 6.272 -16.246 1.00 91.25 180 MET A N 1
ATOM 1347 C CA . MET A 1 180 ? 8.652 6.992 -16.047 1.00 91.25 180 MET A CA 1
ATOM 1348 C C . MET A 1 180 ? 8.707 8.260 -16.895 1.00 91.25 180 MET A C 1
ATOM 1350 O O . MET A 1 180 ? 8.964 9.346 -16.378 1.00 91.25 180 MET A O 1
ATOM 1354 N N . ALA A 1 181 ? 8.391 8.146 -18.186 1.00 89.31 181 ALA A N 1
ATOM 1355 C CA . ALA A 1 181 ? 8.340 9.283 -19.095 1.00 89.31 181 ALA A CA 1
ATOM 1356 C C . ALA A 1 181 ? 7.364 10.360 -18.604 1.00 89.31 181 ALA A C 1
ATOM 1358 O O . ALA A 1 181 ? 7.720 11.538 -18.565 1.00 89.31 181 ALA A O 1
ATOM 1359 N N . ALA A 1 182 ? 6.161 9.967 -18.171 1.00 88.69 182 ALA A N 1
ATOM 1360 C CA . ALA A 1 182 ? 5.163 10.898 -17.648 1.00 88.69 182 ALA A CA 1
ATOM 1361 C C . ALA A 1 182 ? 5.657 11.642 -16.393 1.00 88.69 182 ALA A C 1
ATOM 1363 O O . ALA A 1 182 ? 5.498 12.861 -16.293 1.00 88.69 182 ALA A O 1
ATOM 1364 N N . LEU A 1 183 ? 6.301 10.933 -15.459 1.00 88.44 183 LEU A N 1
ATOM 1365 C CA . LEU A 1 183 ? 6.881 11.539 -14.258 1.00 88.44 183 LEU A CA 1
ATOM 1366 C C . LEU A 1 183 ? 8.046 12.481 -14.589 1.00 88.44 183 LEU A C 1
ATOM 1368 O O . LEU A 1 183 ? 8.135 13.570 -14.025 1.00 88.44 183 LEU A O 1
ATOM 1372 N N . LEU A 1 184 ? 8.928 12.091 -15.513 1.00 86.81 184 LEU A N 1
ATOM 1373 C CA . LEU A 1 184 ? 10.084 12.893 -15.913 1.00 86.81 184 LEU A CA 1
ATOM 1374 C C . LEU A 1 184 ? 9.672 14.167 -16.643 1.00 86.81 184 LEU A C 1
ATOM 1376 O O . LEU A 1 184 ? 10.230 15.229 -16.358 1.00 86.81 184 LEU A O 1
ATOM 1380 N N . VAL A 1 185 ? 8.684 14.103 -17.539 1.00 84.00 185 VAL A N 1
ATOM 1381 C CA . VAL A 1 185 ? 8.143 15.290 -18.222 1.00 84.00 185 VAL A CA 1
ATOM 1382 C C . VAL A 1 185 ? 7.693 16.332 -17.199 1.00 84.00 185 VAL A C 1
ATOM 1384 O O . VAL A 1 185 ? 8.094 17.488 -17.313 1.00 84.00 185 VAL A O 1
ATOM 1387 N N . ASN A 1 186 ? 6.997 15.900 -16.147 1.00 76.50 186 ASN A N 1
ATOM 1388 C CA . ASN A 1 186 ? 6.510 16.771 -15.077 1.00 76.50 186 ASN A CA 1
ATOM 1389 C C . ASN A 1 186 ? 7.554 17.106 -13.996 1.00 76.50 186 ASN A C 1
ATOM 1391 O O . ASN A 1 186 ? 7.242 17.835 -13.059 1.00 76.50 186 ASN A O 1
ATOM 1395 N N . SER A 1 187 ? 8.777 16.580 -14.099 1.00 77.12 187 SER A N 1
ATOM 1396 C CA . SER A 1 187 ? 9.845 16.834 -13.128 1.00 77.12 187 SER A CA 1
ATOM 1397 C C . SER A 1 187 ? 10.664 18.088 -13.445 1.00 77.12 187 SER A C 1
ATOM 1399 O O . SER A 1 187 ? 10.858 18.439 -14.612 1.00 77.12 187 SER A O 1
ATOM 1401 N N . ASP A 1 188 ? 11.258 18.681 -12.408 1.00 78.69 188 ASP A N 1
ATOM 1402 C CA . ASP A 1 188 ? 12.222 19.789 -12.515 1.00 78.69 188 ASP A CA 1
ATOM 1403 C C . ASP A 1 188 ? 13.637 19.339 -12.946 1.00 78.69 188 ASP A C 1
ATOM 1405 O O . ASP A 1 188 ? 14.583 20.127 -12.895 1.00 78.69 188 ASP A O 1
ATOM 1409 N N . ARG A 1 189 ? 13.826 18.068 -13.344 1.00 79.38 189 ARG A N 1
ATOM 1410 C CA . ARG A 1 189 ? 15.139 17.563 -13.780 1.00 79.38 189 ARG A CA 1
ATOM 1411 C C . ARG A 1 189 ? 15.593 18.264 -15.077 1.00 79.38 189 ARG A C 1
ATOM 1413 O O . ARG A 1 189 ? 14.752 18.529 -15.939 1.00 79.38 189 ARG A O 1
ATOM 1420 N N . PRO A 1 190 ? 16.898 18.530 -15.264 1.00 83.94 190 PRO A N 1
ATOM 1421 C CA . PRO A 1 190 ? 17.452 18.953 -16.550 1.00 83.94 190 PRO A CA 1
ATOM 1422 C C . PRO A 1 190 ? 17.076 17.997 -17.689 1.00 83.94 190 PRO A C 1
ATOM 1424 O O . PRO A 1 190 ? 16.907 16.798 -17.471 1.00 83.94 190 PRO A O 1
ATOM 1427 N N . ILE A 1 191 ? 16.962 18.514 -18.917 1.00 80.00 191 ILE A N 1
ATOM 1428 C CA . ILE A 1 191 ? 16.564 17.713 -20.090 1.00 80.00 191 ILE A CA 1
ATOM 1429 C C . ILE A 1 191 ? 17.503 16.512 -20.313 1.00 80.00 191 ILE A C 1
ATOM 1431 O O . ILE A 1 191 ? 17.027 15.417 -20.603 1.00 80.00 191 ILE A O 1
ATOM 1435 N N . ASP A 1 192 ? 18.806 16.694 -20.093 1.00 79.75 192 ASP A N 1
ATOM 1436 C CA . ASP A 1 192 ? 19.822 15.653 -20.281 1.00 79.75 192 ASP A CA 1
ATOM 1437 C C . ASP A 1 192 ? 19.650 14.497 -19.280 1.00 79.75 192 ASP A C 1
ATOM 1439 O O . ASP A 1 192 ? 19.749 13.322 -19.647 1.00 79.75 192 ASP A O 1
ATOM 1443 N N . ASP A 1 193 ? 19.274 14.812 -18.037 1.00 76.88 193 ASP A N 1
ATOM 1444 C CA . ASP A 1 193 ? 18.977 13.815 -17.003 1.00 76.88 193 ASP A CA 1
ATOM 1445 C C . ASP A 1 193 ? 17.688 13.045 -17.328 1.00 76.88 193 ASP A C 1
ATOM 1447 O O . ASP A 1 193 ? 17.605 11.837 -17.097 1.00 76.88 193 ASP A O 1
ATOM 1451 N N . LYS A 1 194 ? 16.681 13.718 -17.910 1.00 77.62 194 LYS A N 1
ATOM 1452 C CA . LYS A 1 194 ? 15.441 13.063 -18.367 1.00 77.62 194 LYS A CA 1
ATOM 1453 C C . LYS A 1 194 ? 15.717 12.080 -19.506 1.00 77.62 194 LYS A C 1
ATOM 1455 O O . LYS A 1 194 ? 15.179 10.976 -19.498 1.00 77.62 194 LYS A O 1
ATOM 1460 N N . LEU A 1 195 ? 16.543 12.472 -20.478 1.00 74.94 195 LEU A N 1
ATOM 1461 C CA . LEU A 1 195 ? 16.902 11.618 -21.613 1.00 74.94 195 LEU A CA 1
ATOM 1462 C C . LEU A 1 195 ? 17.721 10.407 -21.164 1.00 74.94 195 LEU A C 1
ATOM 1464 O O . LEU A 1 195 ? 17.445 9.292 -21.597 1.00 74.94 195 LEU A O 1
ATOM 1468 N N . THR A 1 196 ? 18.664 10.604 -20.244 1.00 76.94 196 THR A N 1
ATOM 1469 C CA . THR A 1 196 ? 19.463 9.507 -19.684 1.00 76.94 196 THR A CA 1
ATOM 1470 C C . THR A 1 196 ? 18.578 8.489 -18.963 1.00 76.94 196 THR A C 1
ATOM 1472 O O . THR A 1 196 ? 18.682 7.293 -19.226 1.00 76.94 196 THR A O 1
ATOM 1475 N N . ALA A 1 197 ? 17.641 8.950 -18.127 1.00 72.50 197 ALA A N 1
ATOM 1476 C CA . ALA A 1 197 ? 16.717 8.067 -17.414 1.00 72.50 197 ALA A CA 1
ATOM 1477 C C . ALA A 1 197 ? 15.787 7.264 -18.351 1.00 72.50 197 ALA A C 1
ATOM 1479 O O . ALA A 1 197 ? 15.396 6.152 -18.014 1.00 72.50 197 ALA A O 1
ATOM 1480 N N . LEU A 1 198 ? 15.460 7.788 -19.538 1.00 72.00 198 LEU A N 1
ATOM 1481 C CA . LEU A 1 198 ? 14.648 7.082 -20.540 1.00 72.00 198 LEU A CA 1
ATOM 1482 C C . LEU A 1 198 ? 15.431 6.059 -21.372 1.00 72.00 198 LEU A C 1
ATOM 1484 O O . LEU A 1 198 ? 14.833 5.113 -21.872 1.00 72.00 198 LEU A O 1
ATOM 1488 N N . VAL A 1 199 ? 16.739 6.255 -21.552 1.00 66.69 199 VAL A N 1
ATOM 1489 C CA . VAL A 1 199 ? 17.599 5.360 -22.349 1.00 66.69 199 VAL A CA 1
ATOM 1490 C C . VAL A 1 199 ? 18.085 4.159 -21.530 1.00 66.69 199 VAL A C 1
ATOM 1492 O O . VAL A 1 199 ? 18.365 3.106 -22.099 1.00 66.69 199 VAL A O 1
ATOM 1495 N N . VAL A 1 200 ? 18.188 4.311 -20.207 1.00 57.88 200 VAL A N 1
ATOM 1496 C CA . VAL A 1 200 ? 18.652 3.258 -19.284 1.00 57.88 200 VAL A CA 1
ATOM 1497 C C . VAL A 1 200 ? 17.508 2.341 -18.812 1.00 57.88 200 VAL A C 1
ATOM 1499 O O . VAL A 1 200 ? 17.768 1.205 -18.421 1.00 57.88 200 VAL A O 1
ATOM 1502 N N . ALA A 1 201 ? 16.258 2.812 -18.887 1.00 54.22 201 ALA A N 1
ATOM 1503 C CA . ALA A 1 201 ? 15.042 2.095 -18.488 1.00 54.22 201 ALA A CA 1
ATOM 1504 C C . ALA A 1 201 ? 14.639 0.963 -19.445 1.00 54.22 201 ALA A C 1
ATOM 1506 O O . ALA A 1 201 ? 14.472 1.218 -20.656 1.00 54.22 201 ALA A O 1
#

Radius of gyration: 22.37 Å; chains: 1; bounding box: 46×82×42 Å

Foldseek 3Di:
DVVVVVVVVVVVVVVVPPPDPPPDPVLLVVLQVLLLQLPDPDLVSNLVSLVVLLVSVDLLSLVSLVLLLVQQWKAFQPPRFIFRWDDDDQFTFTQRSRPRHTPGGDHPVRIGTSDHDPVSSLSSVLSNLQSQCQPPDPVSNQVSLVVLLVVLPLSSQVSLLVSLVVDDPVVSNVSSLNSNLSNLVVDPDPPVVSVVSSVSD